Protein AF-A0A5J4UYH0-F1 (afdb_monomer_lite)

Secondary structure (DSSP, 8-state):
-HHHHHHHHHHHHHHHHHHHHHHHHHHHTTTTS-HHHHHHHHHHHHHHHHHHHHHHHHHHTT-HHHHHHHHHHHHHHHHHHTTS--SHHHHHHHHTT-HHHHHHHHHHHHHHHHTTSS-HHHHHHHHHHHHHHHHHTT----HHHHHHHHHH-HHHHHHHHHHHHHTT-TTSSHHHHHHHHHHT--

Foldseek 3Di:
DVVVLVVVVVVLLVLLLVLLVQLVVLVVCVVVDDPVRSVVSLVVSLVSLVVSLVVLVVVCPPDVVSCVLQLQLSLLSLLCNLVLDSRSVLSSCLSVLPLVVLVVVLVVLVVCVVVVVDDPVVNLVSLLSSLLSCVVSVHDDDPVSVVSCVVPVPSSNVSSVVSCVVSVVPDRCVVVVVVVVVVVPD

Radius of gyration: 17.44 Å; chains: 1; bounding box: 45×40×50 Å

pLDDT: mean 82.34, std 14.88, range [36.38, 95.56]

Structure (mmCIF, N/CA/C/O backbone):
data_AF-A0A5J4UYH0-F1
#
_entry.id   AF-A0A5J4UYH0-F1
#
loop_
_atom_site.group_PDB
_atom_site.id
_atom_site.type_symbol
_atom_site.label_atom_id
_atom_site.label_alt_id
_atom_site.label_comp_id
_atom_site.label_asym_id
_atom_site.label_entity_id
_atom_site.label_seq_id
_atom_site.pdbx_PDB_ins_code
_atom_site.Cartn_x
_atom_site.Cartn_y
_atom_site.Cartn_z
_atom_site.occupancy
_atom_site.B_iso_or_equiv
_atom_site.auth_seq_id
_atom_site.auth_comp_id
_atom_site.auth_asym_id
_atom_site.auth_atom_id
_atom_site.pdbx_PDB_model_num
ATOM 1 N N . THR A 1 1 ? -12.708 13.676 25.630 1.00 60.91 1 THR A N 1
ATOM 2 C CA . THR A 1 1 ? -12.787 12.385 24.917 1.00 60.91 1 THR A CA 1
ATOM 3 C C . THR A 1 1 ? -12.528 12.613 23.435 1.00 60.91 1 THR A C 1
ATOM 5 O O . THR A 1 1 ? -11.403 12.400 23.026 1.00 60.91 1 THR A O 1
ATOM 8 N N . MET A 1 2 ? -13.404 13.317 22.713 1.00 62.25 2 MET A N 1
ATOM 9 C CA . MET A 1 2 ? -13.276 13.603 21.266 1.00 62.25 2 MET A CA 1
ATOM 10 C C . MET A 1 2 ? -11.978 14.311 20.786 1.00 62.25 2 MET A C 1
ATOM 12 O O . MET A 1 2 ? -11.460 14.005 19.718 1.00 62.25 2 MET A O 1
ATOM 16 N N . GLN A 1 3 ? -11.408 15.248 21.560 1.00 69.94 3 GLN A N 1
ATOM 17 C CA . GLN A 1 3 ? -10.140 15.919 21.195 1.00 69.94 3 GLN A CA 1
ATOM 18 C C . GLN A 1 3 ? -8.907 15.008 21.299 1.00 69.94 3 GLN A C 1
ATOM 20 O O . GLN A 1 3 ? -7.958 15.180 20.539 1.00 69.94 3 GLN A O 1
ATOM 25 N N . ARG A 1 4 ? -8.909 14.058 22.244 1.00 73.12 4 ARG A N 1
ATOM 26 C CA . ARG A 1 4 ? -7.799 13.111 22.423 1.00 73.12 4 ARG A CA 1
ATOM 27 C C . ARG A 1 4 ? -7.768 12.096 21.289 1.00 73.12 4 ARG A C 1
ATOM 29 O O . ARG A 1 4 ? -6.691 11.824 20.777 1.00 73.12 4 ARG A O 1
ATOM 36 N N . ASP A 1 5 ? -8.939 11.621 20.877 1.00 75.12 5 ASP A N 1
ATOM 37 C CA . ASP A 1 5 ? -9.082 10.651 19.788 1.00 75.12 5 ASP A CA 1
ATOM 38 C C . ASP A 1 5 ? -8.613 11.256 18.455 1.00 75.12 5 ASP A C 1
ATOM 40 O O . ASP A 1 5 ? -7.842 10.637 17.725 1.00 75.12 5 ASP A O 1
ATOM 44 N N . LYS A 1 6 ? -8.953 12.528 18.197 1.00 79.38 6 LYS A N 1
ATOM 45 C CA . LYS A 1 6 ? -8.443 13.265 17.031 1.00 79.38 6 LYS A CA 1
ATOM 46 C C . LYS A 1 6 ? -6.918 13.414 17.049 1.00 79.38 6 LYS A C 1
ATOM 48 O O . LYS A 1 6 ? -6.272 13.094 16.061 1.00 79.38 6 LYS A O 1
ATOM 53 N N . LEU A 1 7 ? -6.345 13.885 18.160 1.00 81.44 7 LEU A N 1
ATOM 54 C CA . LEU A 1 7 ? -4.891 14.059 18.280 1.00 81.44 7 LEU A CA 1
ATOM 55 C C . LEU A 1 7 ? -4.158 12.730 18.070 1.00 81.44 7 LEU A C 1
ATOM 57 O O . LEU A 1 7 ? -3.113 12.669 17.428 1.00 81.44 7 LEU A O 1
ATOM 61 N N . LEU A 1 8 ? -4.727 11.660 18.621 1.00 81.81 8 LEU A N 1
ATOM 62 C CA . LEU A 1 8 ? -4.182 10.330 18.479 1.00 81.81 8 LEU A CA 1
ATOM 63 C C . LEU A 1 8 ? -4.192 9.878 17.016 1.00 81.81 8 LEU A C 1
ATOM 65 O O . LEU A 1 8 ? -3.168 9.423 16.514 1.00 81.81 8 LEU A O 1
ATOM 69 N N . ARG A 1 9 ? -5.316 10.060 16.322 1.00 82.38 9 ARG A N 1
ATOM 70 C CA . ARG A 1 9 ? -5.431 9.769 14.894 1.00 82.38 9 ARG A CA 1
ATOM 71 C C . ARG A 1 9 ? -4.423 10.564 14.065 1.00 82.38 9 ARG A C 1
ATOM 73 O O . ARG A 1 9 ? -3.720 9.970 13.254 1.00 82.38 9 ARG A O 1
ATOM 80 N N . ASP A 1 10 ? -4.314 11.869 14.296 1.00 85.94 10 ASP A N 1
ATOM 81 C CA . ASP A 1 10 ? -3.395 12.737 13.552 1.00 85.94 10 ASP A CA 1
ATOM 82 C C . ASP A 1 10 ? -1.934 12.273 13.728 1.00 85.94 10 ASP A C 1
ATOM 84 O O . ASP A 1 10 ? -1.171 12.218 12.761 1.00 85.94 10 ASP A O 1
ATOM 88 N N . ASN A 1 11 ? -1.550 11.850 14.939 1.00 88.12 11 ASN A N 1
ATOM 89 C CA . ASN A 1 11 ? -0.219 11.295 15.208 1.00 88.12 11 ASN A CA 1
ATOM 90 C C . ASN A 1 11 ? 0.029 9.979 14.458 1.00 88.12 11 ASN A C 1
ATOM 92 O O . ASN A 1 11 ? 1.109 9.771 13.907 1.00 88.12 11 ASN A O 1
ATOM 96 N N . ILE A 1 12 ? -0.970 9.098 14.416 1.00 89.31 12 ILE A N 1
ATOM 97 C CA . ILE A 1 12 ? -0.894 7.810 13.718 1.00 89.31 12 ILE A CA 1
ATOM 98 C C . ILE A 1 12 ? -0.769 8.021 12.209 1.00 89.31 12 ILE A C 1
ATOM 100 O O . ILE A 1 12 ? 0.092 7.417 11.570 1.00 89.31 12 ILE A O 1
ATOM 104 N N . GLU A 1 13 ? -1.601 8.891 11.637 1.00 87.50 13 GLU A N 1
ATOM 105 C CA . GLU A 1 13 ? -1.542 9.229 10.215 1.00 87.50 13 GLU A CA 1
ATOM 106 C C . GLU A 1 13 ? -0.200 9.867 9.855 1.00 87.50 13 GLU A C 1
ATOM 108 O O . GLU A 1 13 ? 0.387 9.522 8.831 1.00 87.50 13 GLU A O 1
ATOM 113 N N . THR A 1 14 ? 0.323 10.739 10.721 1.00 91.00 14 THR A N 1
ATOM 114 C CA . THR A 1 14 ? 1.646 11.353 10.548 1.00 91.00 14 THR A CA 1
ATOM 115 C C . THR A 1 14 ? 2.751 10.303 10.555 1.00 91.00 14 THR A C 1
ATOM 117 O O . THR A 1 14 ? 3.628 10.328 9.691 1.00 91.00 14 THR A O 1
ATOM 120 N N . GLN A 1 15 ? 2.700 9.349 11.486 1.00 92.12 15 GLN A N 1
ATOM 121 C CA . GLN A 1 15 ? 3.704 8.295 11.579 1.00 92.12 15 GLN A CA 1
ATOM 122 C C . GLN A 1 15 ? 3.659 7.354 10.369 1.00 92.12 15 GLN A C 1
ATOM 124 O O . GLN A 1 15 ? 4.707 7.024 9.813 1.00 92.12 15 GLN A O 1
ATOM 129 N N . LEU A 1 16 ? 2.466 6.971 9.904 1.00 90.81 16 LEU A N 1
ATOM 130 C CA . LEU A 1 16 ? 2.334 6.188 8.675 1.00 90.81 16 LEU A CA 1
ATOM 131 C C . LEU A 1 16 ? 2.828 6.972 7.451 1.00 90.81 16 LEU A C 1
ATOM 133 O O . LEU A 1 16 ? 3.519 6.417 6.596 1.00 90.81 16 LEU A O 1
ATOM 137 N N . LEU A 1 17 ? 2.498 8.262 7.361 1.00 90.62 17 LEU A N 1
ATOM 138 C CA . LEU A 1 17 ? 2.946 9.112 6.262 1.00 90.62 17 LEU A CA 1
ATOM 139 C C . LEU A 1 17 ? 4.474 9.224 6.232 1.00 90.62 17 LEU A C 1
ATOM 141 O O . LEU A 1 17 ? 5.067 9.127 5.165 1.00 90.62 17 LEU A O 1
ATOM 145 N N . ARG A 1 18 ? 5.117 9.359 7.396 1.00 94.50 18 ARG A N 1
ATOM 146 C CA . ARG A 1 18 ? 6.580 9.354 7.504 1.00 94.50 18 ARG A CA 1
ATOM 147 C C . ARG A 1 18 ? 7.173 8.066 6.933 1.00 94.50 18 ARG A C 1
ATOM 149 O O . ARG A 1 18 ? 8.041 8.135 6.075 1.00 94.50 18 ARG A O 1
ATOM 156 N N . LEU A 1 19 ? 6.682 6.910 7.384 1.00 93.56 19 LEU A N 1
ATOM 157 C CA . LEU A 1 19 ? 7.194 5.599 6.967 1.00 93.56 19 LEU A CA 1
ATOM 158 C C . LEU A 1 19 ? 6.951 5.329 5.475 1.00 93.56 19 LEU A C 1
ATOM 160 O O . LEU A 1 19 ? 7.820 4.808 4.786 1.00 93.56 19 LEU A O 1
ATOM 164 N N . THR A 1 20 ? 5.788 5.720 4.952 1.00 91.06 20 THR A N 1
ATOM 165 C CA . THR A 1 20 ? 5.492 5.592 3.515 1.00 91.06 20 THR A CA 1
ATOM 166 C C . THR A 1 20 ? 6.340 6.536 2.666 1.00 91.06 20 THR A C 1
ATOM 168 O O . THR A 1 20 ? 6.810 6.122 1.614 1.00 91.06 20 THR A O 1
ATOM 171 N N . ASN A 1 21 ? 6.617 7.758 3.127 1.00 91.38 21 ASN A N 1
ATOM 172 C CA . ASN A 1 21 ? 7.554 8.646 2.440 1.00 91.38 21 ASN A CA 1
ATOM 173 C C . ASN A 1 21 ? 8.980 8.080 2.447 1.00 91.38 21 ASN A C 1
ATOM 175 O O . ASN A 1 21 ? 9.628 8.116 1.415 1.00 91.38 21 ASN A O 1
ATOM 179 N N . GLN A 1 22 ? 9.434 7.466 3.545 1.00 92.56 22 GLN A N 1
ATOM 180 C CA . GLN A 1 22 ? 10.738 6.790 3.567 1.00 92.56 22 GLN A CA 1
ATOM 181 C C . GLN A 1 22 ? 10.818 5.673 2.517 1.00 92.56 22 GLN A C 1
ATOM 183 O O . GLN A 1 22 ? 11.797 5.595 1.784 1.00 92.56 22 GLN A O 1
ATOM 188 N N . LEU A 1 23 ? 9.770 4.848 2.380 1.00 91.69 23 LEU A N 1
ATOM 189 C CA . LEU A 1 23 ? 9.707 3.851 1.305 1.00 91.69 23 LEU A CA 1
ATOM 190 C C . LEU A 1 23 ? 9.718 4.505 -0.082 1.00 91.69 23 LEU A C 1
ATOM 192 O O . LEU A 1 23 ? 10.372 4.000 -0.985 1.00 91.69 23 LEU A O 1
ATOM 196 N N . LYS A 1 24 ? 9.017 5.627 -0.258 1.00 90.25 24 LYS A N 1
ATOM 197 C CA . LYS A 1 24 ? 8.989 6.371 -1.523 1.00 90.25 24 LYS A CA 1
ATOM 198 C C . LYS A 1 24 ? 10.369 6.893 -1.906 1.00 90.25 24 LYS A C 1
ATOM 200 O O . LYS A 1 24 ? 10.797 6.670 -3.032 1.00 90.25 24 LYS A O 1
ATOM 205 N N . ASP A 1 25 ? 11.063 7.522 -0.968 1.00 91.00 25 ASP A N 1
ATOM 206 C CA . ASP A 1 25 ? 12.397 8.074 -1.190 1.00 91.00 25 ASP A CA 1
ATOM 207 C C . ASP A 1 25 ? 13.404 6.957 -1.542 1.00 91.00 25 ASP A C 1
ATOM 209 O O . ASP A 1 25 ? 14.275 7.149 -2.393 1.00 91.00 25 ASP A O 1
ATOM 213 N N . LEU A 1 26 ? 13.241 5.759 -0.958 1.00 91.25 26 LEU A N 1
ATOM 214 C CA . LEU A 1 26 ? 14.025 4.565 -1.305 1.00 91.25 26 LEU A CA 1
ATOM 215 C C . LEU A 1 26 ? 13.747 4.052 -2.722 1.00 91.25 26 LEU A C 1
ATOM 217 O O . LEU A 1 26 ? 14.682 3.675 -3.424 1.00 91.25 26 LEU A O 1
ATOM 221 N N . GLU A 1 27 ? 12.481 4.019 -3.146 1.00 89.06 27 GLU A N 1
ATOM 222 C CA . GLU A 1 27 ? 12.128 3.630 -4.517 1.00 89.06 27 GLU A CA 1
ATOM 223 C C . GLU A 1 27 ? 12.635 4.657 -5.545 1.00 89.06 27 GLU A C 1
ATOM 225 O O . GLU A 1 27 ? 13.089 4.272 -6.619 1.00 89.06 27 GLU A O 1
ATOM 230 N N . GLU A 1 28 ? 12.600 5.955 -5.221 1.00 89.06 28 GLU A N 1
ATOM 231 C CA . GLU A 1 28 ? 13.106 7.028 -6.094 1.00 89.06 28 GLU A CA 1
ATOM 232 C C . GLU A 1 28 ? 14.635 7.014 -6.215 1.00 89.06 28 GLU A C 1
ATOM 234 O O . GLU A 1 28 ? 15.159 7.294 -7.289 1.00 89.06 28 GLU A O 1
ATOM 239 N N . SER A 1 29 ? 15.339 6.626 -5.150 1.00 89.50 29 SER A N 1
ATOM 240 C CA . SER A 1 29 ? 16.808 6.540 -5.122 1.00 89.50 29 SER A CA 1
ATOM 241 C C . SER A 1 29 ? 17.330 5.143 -5.489 1.00 89.50 29 SER A C 1
ATOM 243 O O . SER A 1 29 ? 18.514 4.858 -5.329 1.00 89.50 29 SER A O 1
ATOM 245 N N . ARG A 1 30 ? 16.464 4.234 -5.967 1.00 87.31 30 ARG A N 1
ATOM 246 C CA . ARG A 1 30 ? 16.803 2.818 -6.203 1.00 87.31 30 ARG A CA 1
ATOM 247 C C . ARG A 1 30 ? 17.982 2.623 -7.154 1.00 87.31 30 ARG A C 1
ATOM 249 O O . ARG A 1 30 ? 18.733 1.669 -6.978 1.00 87.31 30 ARG A O 1
ATOM 256 N N . GLU A 1 31 ? 18.104 3.484 -8.162 1.00 88.94 31 GLU A N 1
ATOM 257 C CA . GLU A 1 31 ? 19.167 3.427 -9.175 1.00 88.94 31 GLU A CA 1
ATOM 258 C C . GLU A 1 31 ? 20.522 3.918 -8.641 1.00 88.94 31 GLU A C 1
ATOM 260 O O . GLU A 1 31 ? 21.562 3.516 -9.163 1.00 88.94 31 GLU A O 1
ATOM 265 N N . ASP A 1 32 ? 20.506 4.732 -7.581 1.00 89.81 32 ASP A N 1
ATOM 266 C CA . ASP A 1 32 ? 21.697 5.303 -6.945 1.00 89.81 32 ASP A CA 1
ATOM 267 C C . ASP A 1 32 ? 22.231 4.432 -5.793 1.00 89.81 32 ASP A C 1
ATOM 269 O O . ASP A 1 32 ? 23.375 4.595 -5.367 1.00 89.81 32 ASP A O 1
ATOM 273 N N . LEU A 1 33 ? 21.412 3.501 -5.290 1.00 88.62 33 LEU A N 1
ATOM 274 C CA . LEU A 1 33 ? 21.728 2.628 -4.159 1.00 88.62 33 LEU A CA 1
ATOM 275 C C . LEU A 1 33 ? 22.236 1.255 -4.612 1.00 88.62 33 LEU A C 1
ATOM 277 O O . LEU A 1 33 ? 21.760 0.666 -5.588 1.00 88.62 33 LEU A O 1
ATOM 281 N N . GLY A 1 34 ? 23.155 0.681 -3.833 1.00 90.56 34 GLY A N 1
ATOM 282 C CA . GLY A 1 34 ? 23.518 -0.728 -3.983 1.00 90.56 34 GLY A CA 1
ATOM 283 C C . GLY A 1 34 ? 22.326 -1.656 -3.707 1.00 90.56 34 GLY A C 1
ATOM 284 O O . GLY A 1 34 ? 21.414 -1.316 -2.956 1.00 90.56 34 GLY A O 1
ATOM 285 N N . ASN A 1 35 ? 22.325 -2.864 -4.286 1.00 90.31 35 ASN A N 1
ATOM 286 C CA . ASN A 1 35 ? 21.258 -3.841 -4.022 1.00 90.31 35 ASN A CA 1
ATOM 287 C C . ASN A 1 35 ? 21.132 -4.195 -2.539 1.00 90.31 35 ASN A C 1
ATOM 289 O O . ASN A 1 35 ? 20.016 -4.206 -2.024 1.00 90.31 35 ASN A O 1
ATOM 293 N N . ASP A 1 36 ? 22.262 -4.444 -1.881 1.00 92.06 36 ASP A N 1
ATOM 294 C CA . ASP A 1 36 ? 22.292 -4.806 -0.465 1.00 92.06 36 ASP A CA 1
ATOM 295 C C . ASP A 1 36 ? 21.881 -3.614 0.410 1.00 92.06 36 ASP A C 1
ATOM 297 O O . ASP A 1 36 ? 21.052 -3.761 1.299 1.00 92.06 36 ASP A O 1
ATOM 301 N N . GLU A 1 37 ? 22.369 -2.415 0.085 1.00 90.94 37 GLU A N 1
ATOM 302 C CA . GLU A 1 37 ? 22.043 -1.170 0.791 1.00 90.94 37 GLU A CA 1
ATOM 303 C C . GLU A 1 37 ? 20.545 -0.841 0.725 1.00 90.94 37 GLU A C 1
ATOM 305 O O . GLU A 1 37 ? 19.909 -0.602 1.751 1.00 90.94 37 GLU A O 1
ATOM 310 N N . TYR A 1 38 ? 19.945 -0.895 -0.467 1.00 92.38 38 TYR A N 1
ATOM 311 C CA . TYR A 1 38 ? 18.504 -0.700 -0.622 1.00 92.38 38 TYR A CA 1
ATOM 312 C C . TYR A 1 38 ? 17.705 -1.735 0.171 1.00 92.38 38 TYR A C 1
ATOM 314 O O . TYR A 1 38 ? 16.722 -1.380 0.823 1.00 92.38 38 TYR A O 1
ATOM 322 N N . GLU A 1 39 ? 18.096 -3.011 0.107 1.00 90.88 39 GLU A N 1
ATOM 323 C CA . GLU A 1 39 ? 17.354 -4.063 0.793 1.00 90.88 39 GLU A CA 1
ATOM 324 C C . GLU A 1 39 ? 17.462 -3.896 2.314 1.00 90.88 39 GLU A C 1
ATOM 326 O O . GLU A 1 39 ? 16.447 -3.991 2.998 1.00 90.88 39 GLU A O 1
ATOM 331 N N . GLU A 1 40 ? 18.634 -3.547 2.848 1.00 92.88 40 GLU A N 1
ATOM 332 C CA . GLU A 1 40 ? 18.815 -3.242 4.272 1.00 92.88 40 GLU A CA 1
ATOM 333 C C . GLU A 1 40 ? 17.929 -2.074 4.727 1.00 92.88 40 GLU A C 1
ATOM 335 O O . GLU A 1 40 ? 17.146 -2.226 5.670 1.00 92.88 40 GLU A O 1
ATOM 340 N N . MET A 1 41 ? 17.970 -0.935 4.027 1.00 92.69 41 MET A N 1
ATOM 341 C CA . MET A 1 41 ? 17.166 0.246 4.377 1.00 92.69 41 MET A CA 1
ATOM 342 C C . MET A 1 41 ? 15.659 -0.020 4.262 1.00 92.69 41 MET A C 1
ATOM 344 O O . MET A 1 41 ? 14.846 0.451 5.073 1.00 92.69 41 MET A O 1
ATOM 348 N N . LYS A 1 42 ? 15.264 -0.805 3.257 1.00 91.31 42 LYS A N 1
ATOM 349 C CA . LYS A 1 42 ? 13.882 -1.241 3.084 1.00 91.31 42 LYS A CA 1
ATOM 350 C C . LYS A 1 42 ? 13.448 -2.135 4.236 1.00 91.31 42 LYS A C 1
ATOM 352 O O . LYS A 1 42 ? 12.391 -1.888 4.817 1.00 91.31 42 LYS A O 1
ATOM 357 N N . GLN A 1 43 ? 14.242 -3.143 4.592 1.00 92.19 43 GLN A N 1
ATOM 358 C CA . GLN A 1 43 ? 13.926 -4.040 5.702 1.00 92.19 43 GLN A CA 1
ATOM 359 C C . GLN A 1 43 ? 13.868 -3.294 7.036 1.00 92.19 43 GLN A C 1
ATOM 361 O O . GLN A 1 43 ? 12.979 -3.572 7.841 1.00 92.19 43 GLN A O 1
ATOM 366 N N . GLU A 1 44 ? 14.723 -2.292 7.249 1.00 94.56 44 GLU A N 1
ATOM 367 C CA . GLU A 1 44 ? 14.640 -1.420 8.421 1.00 94.56 44 GLU A CA 1
ATOM 368 C C . GLU A 1 44 ? 13.302 -0.664 8.463 1.00 94.56 44 GLU A C 1
ATOM 370 O O . GLU A 1 44 ? 12.595 -0.691 9.473 1.00 94.56 44 GLU A O 1
ATOM 375 N N . THR A 1 45 ? 12.892 -0.060 7.344 1.00 93.06 45 THR A N 1
ATOM 376 C CA . THR A 1 45 ? 11.612 0.664 7.251 1.00 93.06 45 THR A CA 1
ATOM 377 C C . THR A 1 45 ? 10.414 -0.272 7.466 1.00 93.06 45 THR A C 1
ATOM 379 O O . THR A 1 45 ? 9.453 0.077 8.158 1.00 93.06 45 THR A O 1
ATOM 382 N N . ILE A 1 46 ? 10.478 -1.500 6.942 1.00 91.19 46 ILE A N 1
ATOM 383 C CA . ILE A 1 46 ? 9.473 -2.543 7.188 1.00 91.19 46 ILE A CA 1
ATOM 384 C C . ILE A 1 46 ? 9.465 -2.979 8.662 1.00 91.19 46 ILE A C 1
ATOM 386 O O . ILE A 1 46 ? 8.389 -3.211 9.219 1.00 91.19 46 ILE A O 1
ATOM 390 N N . SER A 1 47 ? 10.621 -3.057 9.325 1.00 93.75 47 SER A N 1
ATOM 391 C CA . SER A 1 47 ? 10.701 -3.336 10.764 1.00 93.75 47 SER A CA 1
ATOM 392 C C . SER A 1 47 ? 10.013 -2.241 11.580 1.00 93.75 47 SER A C 1
ATOM 394 O O . SER A 1 47 ? 9.181 -2.539 12.438 1.00 93.75 47 SER A O 1
ATOM 396 N N . GLN A 1 48 ? 10.250 -0.971 11.242 1.00 93.69 48 GLN A N 1
ATOM 397 C CA . GLN A 1 48 ? 9.574 0.160 11.885 1.00 93.69 48 GLN A CA 1
ATOM 398 C C . GLN A 1 48 ? 8.049 0.114 11.682 1.00 93.69 48 GLN A C 1
ATOM 400 O O . GLN A 1 48 ? 7.292 0.422 12.604 1.00 93.69 48 GLN A O 1
ATOM 405 N N . LEU A 1 49 ? 7.572 -0.314 10.506 1.00 92.62 49 LEU A N 1
ATOM 406 C CA . LEU A 1 49 ? 6.142 -0.544 10.263 1.00 92.62 49 LEU A CA 1
ATOM 407 C C . LEU A 1 49 ? 5.572 -1.654 11.160 1.00 92.62 49 LEU A C 1
ATOM 409 O O . LEU A 1 49 ? 4.466 -1.497 11.677 1.00 92.62 49 LEU A O 1
ATOM 413 N N . ARG A 1 50 ? 6.315 -2.746 11.393 1.00 91.12 50 ARG A N 1
ATOM 414 C CA . ARG A 1 50 ? 5.896 -3.838 12.295 1.00 91.12 50 ARG A CA 1
ATOM 415 C C . ARG A 1 50 ? 5.795 -3.375 13.747 1.00 91.12 50 ARG A C 1
ATOM 417 O O . ARG A 1 50 ? 4.808 -3.669 14.417 1.00 91.12 50 ARG A O 1
ATOM 424 N N . GLU A 1 51 ? 6.783 -2.628 14.230 1.00 92.62 51 GLU A N 1
ATOM 425 C CA . GLU A 1 51 ? 6.766 -2.056 15.585 1.00 92.62 51 GLU A CA 1
ATOM 426 C C . GLU A 1 51 ? 5.615 -1.064 15.767 1.00 92.62 51 GLU A C 1
ATOM 428 O O . GLU A 1 51 ? 4.920 -1.058 16.792 1.00 92.62 51 GLU A O 1
ATOM 433 N N . PHE A 1 52 ? 5.373 -0.249 14.740 1.00 91.44 52 PHE A N 1
ATOM 434 C CA . PHE A 1 52 ? 4.258 0.679 14.728 1.00 91.44 52 PHE A CA 1
ATOM 435 C C . PHE A 1 52 ? 2.912 -0.052 14.746 1.00 91.44 52 PHE A C 1
ATOM 437 O O . PHE A 1 52 ? 2.035 0.319 15.527 1.00 91.44 52 PHE A O 1
ATOM 444 N N . GLN A 1 53 ? 2.760 -1.129 13.969 1.00 89.06 53 GLN A N 1
ATOM 445 C CA . GLN A 1 53 ? 1.568 -1.975 14.001 1.00 89.06 53 GLN A CA 1
ATOM 446 C C . GLN A 1 53 ? 1.325 -2.570 15.393 1.00 89.06 53 GLN A C 1
ATOM 448 O O . GLN A 1 53 ? 0.211 -2.472 15.902 1.00 89.06 53 GLN A O 1
ATOM 453 N N . ALA A 1 54 ? 2.348 -3.140 16.032 1.00 88.94 54 ALA A N 1
ATOM 454 C CA . ALA A 1 54 ? 2.212 -3.709 17.374 1.00 88.94 54 ALA A CA 1
ATOM 455 C C . ALA A 1 54 ? 1.788 -2.645 18.403 1.00 88.94 54 ALA A C 1
ATOM 457 O O . ALA A 1 54 ? 0.931 -2.882 19.257 1.00 88.94 54 ALA A O 1
ATOM 458 N N . SER A 1 55 ? 2.345 -1.436 18.289 1.00 87.25 55 SER A N 1
ATOM 459 C CA . SER A 1 55 ? 1.959 -0.294 19.125 1.00 87.25 55 SER A CA 1
ATOM 460 C C . SER A 1 55 ? 0.499 0.116 18.895 1.00 87.25 55 SER A C 1
ATOM 462 O O . SER A 1 55 ? -0.232 0.377 19.852 1.00 87.25 55 SER A O 1
ATOM 464 N N . LEU A 1 56 ? 0.059 0.126 17.633 1.00 85.31 56 LEU A N 1
ATOM 465 C CA . LEU A 1 56 ? -1.321 0.405 17.240 1.00 85.31 56 LEU A CA 1
ATOM 466 C C . LEU A 1 56 ? -2.289 -0.637 17.822 1.00 85.31 56 LEU A C 1
ATOM 468 O O . LEU A 1 56 ? -3.317 -0.276 18.390 1.00 85.31 56 LEU A O 1
ATOM 472 N N . GLU A 1 57 ? -1.945 -1.922 17.735 1.00 83.81 57 GLU A N 1
ATOM 473 C CA . GLU A 1 57 ? -2.751 -3.024 18.268 1.00 83.81 57 GLU A CA 1
ATOM 474 C C . GLU A 1 57 ? -2.909 -2.936 19.789 1.00 83.81 57 GLU A C 1
ATOM 476 O O . GLU A 1 57 ? -4.030 -3.030 20.292 1.00 83.81 57 GLU A O 1
ATOM 481 N N . ASN A 1 58 ? -1.822 -2.668 20.519 1.00 83.44 58 ASN A N 1
ATOM 482 C CA . ASN A 1 58 ? -1.863 -2.476 21.973 1.00 83.44 58 ASN A CA 1
ATOM 483 C C . ASN A 1 58 ? -2.789 -1.324 22.380 1.00 83.44 58 ASN A C 1
ATOM 485 O O . ASN A 1 58 ? -3.512 -1.406 23.370 1.00 83.44 58 ASN A O 1
ATOM 489 N N . MET A 1 59 ? -2.796 -0.247 21.601 1.00 78.81 59 MET A N 1
ATOM 490 C CA . MET A 1 59 ? -3.646 0.910 21.853 1.00 78.81 59 MET A CA 1
ATOM 491 C C . MET A 1 59 ? -5.124 0.650 21.530 1.00 78.81 59 MET A C 1
ATOM 493 O O . MET A 1 59 ? -6.011 1.184 22.198 1.00 78.81 59 MET A O 1
ATOM 497 N N . MET A 1 60 ? -5.397 -0.191 20.531 1.00 75.69 60 MET A N 1
ATOM 498 C CA . MET A 1 60 ? -6.748 -0.595 20.137 1.00 75.69 60 MET A CA 1
ATOM 499 C C . MET A 1 60 ? -7.391 -1.587 21.126 1.00 75.69 60 MET A C 1
ATOM 501 O O . MET A 1 60 ? -8.616 -1.619 21.227 1.00 75.69 60 MET A O 1
ATOM 505 N N . GLN A 1 61 ? -6.606 -2.349 21.903 1.00 73.19 61 GLN A N 1
ATOM 506 C CA . GLN A 1 61 ? -7.103 -3.378 22.840 1.00 73.19 61 GLN A CA 1
ATOM 507 C C . GLN A 1 61 ? -8.005 -2.859 23.984 1.00 73.19 61 GLN A C 1
ATOM 509 O O . GLN A 1 61 ? -8.596 -3.666 24.698 1.00 73.19 61 GLN A O 1
ATOM 514 N N . GLY A 1 62 ? -8.167 -1.540 24.153 1.00 66.75 62 GLY A N 1
ATOM 515 C CA . GLY A 1 62 ? -8.984 -0.944 25.221 1.00 66.75 62 GLY A CA 1
ATOM 516 C C . GLY A 1 62 ? -10.068 0.046 24.781 1.00 66.75 62 GLY A C 1
ATOM 517 O O . GLY A 1 62 ? -10.770 0.568 25.645 1.00 66.75 62 GLY A O 1
ATOM 518 N N . ASN A 1 63 ? -10.221 0.343 23.482 1.00 65.81 63 ASN A N 1
ATOM 519 C CA . ASN A 1 63 ? -11.150 1.380 23.012 1.00 65.81 63 ASN A CA 1
ATOM 520 C C . ASN A 1 63 ? -11.850 0.984 21.698 1.00 65.81 63 ASN A C 1
ATOM 522 O O . ASN A 1 63 ? -11.282 1.113 20.617 1.00 65.81 63 ASN A O 1
ATOM 526 N N . LEU A 1 64 ? -13.109 0.540 21.803 1.00 60.78 64 LEU A N 1
ATOM 527 C CA . LEU A 1 64 ? -13.930 0.081 20.672 1.00 60.78 64 LEU A CA 1
ATOM 528 C C . LEU A 1 64 ? -14.127 1.153 19.586 1.00 60.78 64 LEU A C 1
ATOM 530 O O . LEU A 1 64 ? -14.108 0.825 18.407 1.00 60.78 64 LEU A O 1
ATOM 534 N N . THR A 1 65 ? -14.252 2.430 19.955 1.00 67.88 65 THR A N 1
ATOM 535 C CA . THR A 1 65 ? -14.413 3.526 18.982 1.00 67.88 65 THR A CA 1
ATOM 536 C C . THR A 1 65 ? -13.156 3.702 18.128 1.00 67.88 65 THR A C 1
ATOM 538 O O . THR A 1 65 ? -13.228 3.913 16.921 1.00 67.88 65 THR A O 1
ATOM 541 N N . VAL A 1 66 ? -11.985 3.547 18.746 1.00 64.38 66 VAL A N 1
ATOM 542 C CA . VAL A 1 66 ? -10.684 3.635 18.069 1.00 64.38 66 VAL A CA 1
ATOM 543 C C . VAL A 1 66 ? -10.445 2.419 17.165 1.00 64.38 66 VAL A C 1
ATOM 545 O O . VAL A 1 66 ? -9.778 2.542 16.137 1.00 64.38 66 VAL A O 1
ATOM 548 N N . VAL A 1 67 ? -11.020 1.257 17.501 1.00 69.12 67 VAL A N 1
ATOM 549 C CA . VAL A 1 67 ? -10.947 0.046 16.667 1.00 69.12 67 VAL A CA 1
ATOM 550 C C . VAL A 1 67 ? -11.596 0.267 15.299 1.00 69.12 67 VAL A C 1
ATOM 552 O O . VAL A 1 67 ? -10.975 -0.037 14.279 1.00 69.12 67 VAL A O 1
ATOM 555 N N . ASP A 1 68 ? -12.801 0.837 15.276 1.00 68.06 68 ASP A N 1
ATOM 556 C CA . ASP A 1 68 ? -13.545 1.083 14.035 1.00 68.06 68 ASP A CA 1
ATOM 557 C C . ASP A 1 68 ? -12.902 2.189 13.181 1.00 68.06 68 ASP A C 1
ATOM 559 O O . ASP A 1 68 ? -12.849 2.097 11.952 1.00 68.06 68 ASP A O 1
ATOM 563 N N . GLU A 1 69 ? -12.364 3.233 13.817 1.00 71.31 69 GLU A N 1
ATOM 564 C CA . GLU A 1 69 ? -11.755 4.364 13.110 1.00 71.31 69 GLU A CA 1
ATOM 565 C C . GLU A 1 69 ? -10.383 4.024 12.505 1.00 71.31 69 GLU A C 1
ATOM 567 O O . GLU A 1 69 ? -10.078 4.453 11.388 1.00 71.31 69 GLU A O 1
ATOM 572 N N . LEU A 1 70 ? -9.563 3.229 13.204 1.00 79.00 70 LEU A N 1
ATOM 573 C CA . LEU A 1 70 ? -8.180 2.933 12.804 1.00 79.00 70 LEU A CA 1
ATOM 574 C C . LEU A 1 70 ? -8.001 1.604 12.059 1.00 79.00 70 LEU A C 1
ATOM 576 O O . LEU A 1 70 ? -6.890 1.311 11.604 1.00 79.00 70 LEU A O 1
ATOM 580 N N . GLY A 1 71 ? -9.066 0.814 11.885 1.00 80.62 71 GLY A N 1
ATOM 581 C CA . GLY A 1 71 ? -9.007 -0.492 11.215 1.00 80.62 71 GLY A CA 1
ATOM 582 C C . GLY A 1 71 ? -8.316 -0.452 9.845 1.00 80.62 71 GLY A C 1
ATOM 583 O O . GLY A 1 71 ? -7.443 -1.271 9.562 1.00 80.62 71 GLY A O 1
ATOM 584 N N . HIS A 1 72 ? -8.595 0.578 9.043 1.00 82.12 72 HIS A N 1
ATOM 585 C CA . HIS A 1 72 ? -8.018 0.729 7.702 1.00 82.12 72 HIS A CA 1
ATOM 586 C C . HIS A 1 72 ? -6.545 1.134 7.709 1.00 82.12 72 HIS A C 1
ATOM 588 O O . HIS A 1 72 ? -5.793 0.704 6.840 1.00 82.12 72 HIS A O 1
ATOM 594 N N . ILE A 1 73 ? -6.116 1.933 8.690 1.00 86.88 73 ILE A N 1
ATOM 595 C CA . ILE A 1 73 ? -4.704 2.299 8.851 1.00 86.88 73 ILE A CA 1
ATOM 596 C C . ILE A 1 73 ? -3.900 1.054 9.224 1.00 86.88 73 ILE A C 1
ATOM 598 O O . ILE A 1 73 ? -2.865 0.779 8.622 1.00 86.88 73 ILE A O 1
ATOM 602 N N . ARG A 1 74 ? -4.416 0.256 10.164 1.00 86.69 74 ARG A N 1
ATOM 603 C CA . ARG A 1 74 ? -3.830 -1.034 10.543 1.00 86.69 74 ARG A CA 1
ATOM 604 C C . ARG A 1 74 ? -3.701 -1.963 9.339 1.00 86.69 74 ARG A C 1
ATOM 606 O O . ARG A 1 74 ? -2.647 -2.553 9.120 1.00 86.69 74 ARG A O 1
ATOM 613 N N . LEU A 1 75 ? -4.753 -2.052 8.529 1.00 87.50 75 LEU A N 1
ATOM 614 C CA . LEU A 1 75 ? -4.733 -2.873 7.328 1.00 87.50 75 LEU A CA 1
ATOM 615 C C . LEU A 1 75 ? -3.774 -2.333 6.260 1.00 87.50 75 LEU A C 1
ATOM 617 O O . LEU A 1 75 ? -3.110 -3.126 5.603 1.00 87.50 75 LEU A O 1
ATOM 621 N N . ALA A 1 76 ? -3.642 -1.012 6.115 1.00 87.62 76 ALA A N 1
ATOM 622 C CA . ALA A 1 76 ? -2.659 -0.399 5.223 1.00 87.62 76 ALA A CA 1
ATOM 623 C C . ALA A 1 76 ? -1.225 -0.776 5.620 1.00 87.62 76 ALA A C 1
ATOM 625 O O . ALA A 1 76 ? -0.432 -1.171 4.767 1.00 87.62 76 ALA A O 1
ATOM 626 N N . ILE A 1 77 ? -0.915 -0.704 6.920 1.00 87.25 77 ILE A N 1
ATOM 627 C CA . ILE A 1 77 ? 0.390 -1.091 7.472 1.00 87.25 77 ILE A CA 1
ATOM 628 C C . ILE A 1 77 ? 0.656 -2.576 7.211 1.00 87.25 77 ILE A C 1
ATOM 630 O O . ILE A 1 77 ? 1.707 -2.937 6.686 1.00 87.25 77 ILE A O 1
ATOM 634 N N . GLN A 1 78 ? -0.315 -3.442 7.494 1.00 88.06 78 GLN A N 1
ATOM 635 C CA . GLN A 1 78 ? -0.169 -4.875 7.257 1.00 88.06 78 GLN A CA 1
ATOM 636 C C . GLN A 1 78 ? -0.048 -5.208 5.755 1.00 88.06 78 GLN A C 1
ATOM 638 O O . GLN A 1 78 ? 0.714 -6.102 5.372 1.00 88.06 78 GLN A O 1
ATOM 643 N N . ALA A 1 79 ? -0.770 -4.502 4.883 1.00 86.31 79 ALA A N 1
ATOM 644 C CA . ALA A 1 79 ? -0.665 -4.658 3.433 1.00 86.31 79 ALA A CA 1
ATOM 645 C C . ALA A 1 79 ? 0.720 -4.232 2.914 1.00 86.31 79 ALA A C 1
ATOM 647 O O . ALA A 1 79 ? 1.270 -4.902 2.041 1.00 86.31 79 ALA A O 1
ATOM 648 N N . ALA A 1 80 ? 1.317 -3.192 3.503 1.00 87.06 80 ALA A N 1
ATOM 649 C CA . ALA A 1 80 ? 2.699 -2.802 3.235 1.00 87.06 80 ALA A CA 1
ATOM 650 C C . ALA A 1 80 ? 3.698 -3.883 3.696 1.00 87.06 80 ALA A C 1
ATOM 652 O O . ALA A 1 80 ? 4.553 -4.312 2.926 1.00 87.06 80 ALA A O 1
ATOM 653 N N . ILE A 1 81 ? 3.550 -4.395 4.925 1.00 86.06 81 ILE A N 1
ATOM 654 C CA . ILE A 1 81 ? 4.440 -5.426 5.497 1.00 86.06 81 ILE A CA 1
ATOM 655 C C . ILE A 1 81 ? 4.371 -6.747 4.719 1.00 86.06 81 ILE A C 1
ATOM 657 O O . ILE A 1 81 ? 5.382 -7.424 4.545 1.00 86.06 81 ILE A O 1
ATOM 661 N N . SER A 1 82 ? 3.179 -7.135 4.262 1.00 83.75 82 SER A N 1
ATOM 662 C CA . SER A 1 82 ? 2.955 -8.367 3.487 1.00 83.75 82 SER A CA 1
ATOM 663 C C . SER A 1 82 ? 3.345 -8.252 2.011 1.00 83.75 82 SER A C 1
ATOM 665 O O . SER A 1 82 ? 3.167 -9.217 1.268 1.00 83.75 82 SER A O 1
ATOM 667 N N . ALA A 1 83 ? 3.855 -7.089 1.588 1.00 81.75 83 ALA A N 1
ATOM 668 C CA . ALA A 1 83 ? 4.140 -6.747 0.198 1.00 81.75 83 ALA A CA 1
ATOM 669 C C . ALA A 1 83 ? 2.916 -6.813 -0.739 1.00 81.75 83 ALA A C 1
ATOM 671 O O . ALA A 1 83 ? 3.082 -6.825 -1.961 1.00 81.75 83 ALA A O 1
ATOM 672 N N . ALA A 1 84 ? 1.700 -6.806 -0.178 1.00 77.44 84 ALA A N 1
ATOM 673 C CA . ALA A 1 84 ? 0.459 -6.706 -0.939 1.00 77.44 84 ALA A CA 1
ATOM 674 C C . ALA A 1 84 ? 0.340 -5.342 -1.631 1.00 77.44 84 ALA A C 1
ATOM 676 O O . ALA A 1 84 ? -0.160 -5.268 -2.755 1.00 77.44 84 ALA A O 1
ATOM 677 N N . PHE A 1 85 ? 0.842 -4.296 -0.965 1.00 83.38 85 PHE A N 1
ATOM 678 C CA . PHE A 1 85 ? 1.121 -2.988 -1.547 1.00 83.38 85 PHE A CA 1
ATOM 679 C C . PHE A 1 85 ? 2.623 -2.733 -1.488 1.00 83.38 85 PHE A C 1
ATOM 681 O O . PHE A 1 85 ? 3.221 -2.704 -0.413 1.00 83.38 85 PHE A O 1
ATOM 688 N N . LYS A 1 86 ? 3.223 -2.559 -2.657 1.00 83.00 86 LYS A N 1
ATOM 689 C CA . LYS A 1 86 ? 4.637 -2.223 -2.834 1.00 83.00 86 LYS A CA 1
ATOM 690 C C . LYS A 1 86 ? 4.800 -0.744 -3.146 1.00 83.00 86 LYS A C 1
ATOM 692 O O . LYS A 1 86 ? 5.833 -0.169 -2.838 1.00 83.00 86 LYS A O 1
ATOM 697 N N . THR A 1 87 ? 3.767 -0.134 -3.720 1.00 88.06 87 THR A N 1
ATOM 698 C CA . THR A 1 87 ? 3.746 1.275 -4.094 1.00 88.06 87 THR A CA 1
ATOM 699 C C . THR A 1 87 ? 3.370 2.139 -2.879 1.00 88.06 87 THR A C 1
ATOM 701 O O . THR A 1 87 ? 2.232 2.048 -2.397 1.00 88.06 87 THR A O 1
ATOM 704 N N . PRO A 1 88 ? 4.268 3.010 -2.380 1.00 86.88 88 PRO A N 1
ATOM 705 C CA . PRO A 1 88 ? 4.023 3.822 -1.184 1.00 86.88 88 PRO A CA 1
ATOM 706 C C . PRO A 1 88 ? 2.795 4.728 -1.281 1.00 86.88 88 PRO A C 1
ATOM 708 O O . PRO A 1 88 ? 2.052 4.895 -0.308 1.00 86.88 88 PRO A O 1
ATOM 711 N N . GLU A 1 89 ? 2.516 5.260 -2.472 1.00 89.25 89 GLU A N 1
ATOM 712 C CA . GLU A 1 89 ? 1.326 6.072 -2.712 1.00 89.25 89 GLU A CA 1
ATOM 713 C C . GLU A 1 89 ? 0.039 5.266 -2.513 1.00 89.25 89 GLU A C 1
ATOM 715 O O . GLU A 1 89 ? -0.917 5.782 -1.936 1.00 89.25 89 GLU A O 1
ATOM 720 N N . VAL A 1 90 ? 0.003 3.996 -2.934 1.00 91.62 90 VAL A N 1
ATOM 721 C CA . VAL A 1 90 ? -1.179 3.134 -2.763 1.00 91.62 90 VAL A CA 1
ATOM 722 C C . VAL A 1 90 ? -1.446 2.889 -1.279 1.00 91.62 90 VAL A C 1
ATOM 724 O O . VAL A 1 90 ? -2.592 3.013 -0.848 1.00 91.62 90 VAL A O 1
ATOM 727 N N . ILE A 1 91 ? -0.398 2.643 -0.484 1.00 90.81 91 ILE A N 1
ATOM 728 C CA . ILE A 1 91 ? -0.499 2.485 0.977 1.00 90.81 91 ILE A CA 1
ATOM 729 C C . ILE A 1 91 ? -1.101 3.747 1.610 1.00 90.81 91 ILE A C 1
ATOM 731 O O . ILE A 1 91 ? -2.061 3.664 2.381 1.00 90.81 91 ILE A O 1
ATOM 735 N N . SER A 1 92 ? -0.574 4.924 1.254 1.00 89.25 92 SER A N 1
ATOM 736 C CA . SER A 1 92 ? -1.022 6.213 1.797 1.00 89.25 92 SER A CA 1
ATOM 737 C C . SER A 1 92 ? -2.479 6.525 1.433 1.00 89.25 92 SER A C 1
ATOM 739 O O . SER A 1 92 ? -3.281 6.889 2.299 1.00 89.25 92 SER A O 1
ATOM 741 N N . LEU A 1 93 ? -2.857 6.339 0.164 1.00 91.38 93 LEU A N 1
ATOM 742 C CA . LEU A 1 93 ? -4.219 6.593 -0.317 1.00 91.38 93 LEU A CA 1
ATOM 743 C C . LEU A 1 93 ? -5.237 5.607 0.264 1.00 91.38 93 LEU A C 1
ATOM 745 O O . LEU A 1 93 ? -6.370 5.995 0.566 1.00 91.38 93 LEU A O 1
ATOM 749 N N . PHE A 1 94 ? -4.837 4.348 0.452 1.00 90.81 94 PHE A N 1
ATOM 750 C CA . PHE A 1 94 ? -5.666 3.334 1.089 1.00 90.81 94 PHE A CA 1
ATOM 751 C C . PHE A 1 94 ? -5.917 3.663 2.566 1.00 90.81 94 PHE A C 1
ATOM 753 O O . PHE A 1 94 ? -7.071 3.700 2.996 1.00 90.81 94 PHE A O 1
ATOM 760 N N . ALA A 1 95 ? -4.867 4.010 3.319 1.00 89.12 95 ALA A N 1
ATOM 761 C CA . ALA A 1 95 ? -4.982 4.413 4.721 1.00 89.12 95 ALA A CA 1
ATOM 762 C C . ALA A 1 95 ? -5.892 5.638 4.915 1.00 89.12 95 ALA A C 1
ATOM 764 O O . ALA A 1 95 ? -6.666 5.699 5.869 1.00 89.12 95 ALA A O 1
ATOM 765 N N . LYS A 1 96 ? -5.843 6.592 3.975 1.00 88.88 96 LYS A N 1
ATOM 766 C CA . LYS A 1 96 ? -6.675 7.806 3.976 1.00 88.88 96 LYS A CA 1
ATOM 767 C C . LYS A 1 96 ? -8.093 7.600 3.433 1.00 88.88 96 LYS A C 1
ATOM 769 O O . LYS A 1 96 ? -8.862 8.561 3.419 1.00 88.88 96 LYS A O 1
ATOM 774 N N . LYS A 1 97 ? -8.447 6.394 2.969 1.00 89.12 97 LYS A N 1
ATOM 775 C CA . LYS A 1 97 ? -9.731 6.086 2.309 1.00 89.12 97 LYS A CA 1
ATOM 776 C C . LYS A 1 97 ? -10.037 7.022 1.134 1.00 89.12 97 LYS A C 1
ATOM 778 O O . LYS A 1 97 ? -11.109 7.621 1.071 1.00 89.12 97 LYS A O 1
ATOM 783 N N . GLN A 1 98 ? -9.100 7.163 0.197 1.00 91.62 98 GLN A N 1
ATOM 784 C CA . GLN A 1 98 ? -9.235 8.067 -0.956 1.00 91.62 98 GLN A CA 1
ATOM 785 C C . GLN A 1 98 ? -9.410 7.301 -2.285 1.00 91.62 98 GLN A C 1
ATOM 787 O O . GLN A 1 98 ? -8.520 7.345 -3.140 1.00 91.62 98 GLN A O 1
ATOM 792 N N . PRO A 1 99 ? -10.552 6.615 -2.516 1.00 93.06 99 PRO A N 1
ATOM 793 C CA . PRO A 1 99 ? -10.759 5.816 -3.725 1.00 93.06 99 PRO A CA 1
ATOM 794 C C . PRO A 1 99 ? -10.748 6.662 -5.006 1.00 93.06 99 PRO A C 1
ATOM 796 O O . PRO A 1 99 ? -10.216 6.232 -6.024 1.00 93.06 99 PRO A O 1
ATOM 799 N N . GLN A 1 100 ? -11.224 7.911 -4.969 1.00 94.44 100 GLN A N 1
ATOM 800 C CA . GLN A 1 100 ? -11.168 8.803 -6.133 1.00 94.44 100 GLN A CA 1
ATOM 801 C C . GLN A 1 100 ? -9.727 9.121 -6.556 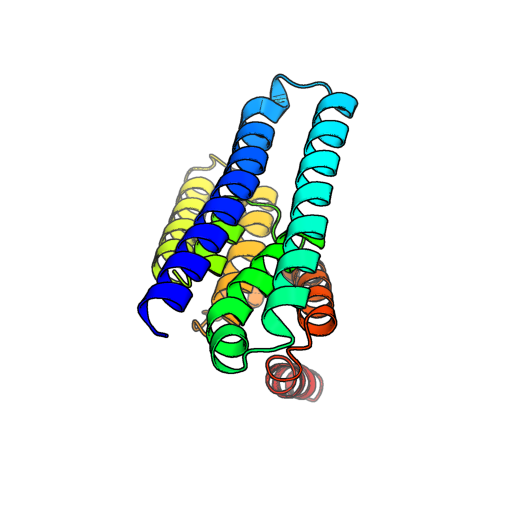1.00 94.44 100 GLN A C 1
ATOM 803 O O . GLN A 1 100 ? -9.446 9.209 -7.750 1.00 94.44 100 GLN A O 1
ATOM 808 N N . GLN A 1 101 ? -8.801 9.264 -5.605 1.00 94.38 101 GLN A N 1
ATOM 809 C CA . GLN A 1 101 ? -7.390 9.496 -5.931 1.00 94.38 101 GLN A CA 1
ATOM 810 C C . GLN A 1 101 ? -6.731 8.222 -6.470 1.00 94.38 101 GLN A C 1
ATOM 812 O O . GLN A 1 101 ? -5.971 8.285 -7.434 1.00 94.38 101 GLN A O 1
ATOM 817 N N . LEU A 1 102 ? -7.095 7.053 -5.929 1.00 94.19 102 LEU A N 1
ATOM 818 C CA . LEU A 1 102 ? -6.692 5.756 -6.482 1.00 94.19 102 LEU A CA 1
ATOM 819 C C . LEU A 1 102 ? -7.174 5.586 -7.935 1.00 94.19 102 LEU A C 1
ATOM 821 O O . LEU A 1 102 ? -6.393 5.187 -8.797 1.00 94.19 102 LEU A O 1
ATOM 825 N N . ARG A 1 103 ? -8.416 5.978 -8.250 1.00 95.44 103 ARG A N 1
ATOM 826 C CA . ARG A 1 103 ? -8.944 6.006 -9.628 1.00 95.44 103 ARG A CA 1
ATOM 827 C C . ARG A 1 103 ? -8.140 6.930 -10.536 1.00 95.44 103 ARG A C 1
ATOM 829 O O . ARG A 1 103 ? -7.744 6.525 -11.624 1.00 95.44 103 ARG A O 1
ATOM 836 N N . GLN A 1 104 ? -7.864 8.155 -10.092 1.00 95.25 104 GLN A N 1
ATOM 837 C CA . GLN A 1 104 ? -7.046 9.100 -10.858 1.00 95.25 104 GLN A CA 1
ATOM 838 C C . GLN A 1 104 ? -5.651 8.537 -11.151 1.00 95.25 104 GLN A C 1
ATOM 840 O O . GLN A 1 104 ? -5.139 8.707 -12.261 1.00 95.25 104 GLN A O 1
ATOM 845 N N . ARG A 1 105 ? -5.061 7.827 -10.184 1.00 93.31 105 ARG A N 1
ATOM 846 C CA . ARG A 1 105 ? -3.764 7.169 -10.340 1.00 93.31 105 ARG A CA 1
ATOM 847 C C . ARG A 1 105 ? -3.818 6.015 -11.341 1.00 93.31 105 ARG A C 1
ATOM 849 O O . ARG A 1 105 ? -2.939 5.922 -12.195 1.00 93.31 105 ARG A O 1
ATOM 856 N N . LEU A 1 106 ? -4.871 5.198 -11.303 1.00 94.38 106 LEU A N 1
ATOM 857 C CA . LEU A 1 106 ? -5.100 4.147 -12.297 1.00 94.38 106 LEU A CA 1
ATOM 858 C C . LEU A 1 106 ? -5.201 4.732 -13.712 1.00 94.38 106 LEU A C 1
ATOM 860 O O . LEU A 1 106 ? -4.553 4.240 -14.633 1.00 94.38 106 LEU A O 1
ATOM 864 N N . GLU A 1 107 ? -5.954 5.820 -13.880 1.00 95.06 107 GLU A N 1
ATOM 865 C CA . GLU A 1 107 ? -6.077 6.511 -15.168 1.00 95.06 107 GLU A CA 1
ATOM 866 C C . GLU A 1 107 ? -4.751 7.119 -15.638 1.00 95.06 107 GLU A C 1
ATOM 868 O O . GLU A 1 107 ? -4.460 7.135 -16.833 1.00 95.06 107 GLU A O 1
ATOM 873 N N . GLN A 1 108 ? -3.912 7.595 -14.716 1.00 93.75 108 GLN A N 1
ATOM 874 C CA . GLN A 1 108 ? -2.564 8.039 -15.057 1.00 93.75 108 GLN A CA 1
ATOM 875 C C . GLN A 1 108 ? -1.710 6.887 -15.592 1.00 93.75 108 GLN A C 1
ATOM 877 O O . GLN A 1 108 ? -1.108 7.037 -16.651 1.00 93.75 108 GLN A O 1
ATOM 882 N N . HIS A 1 109 ? -1.709 5.731 -14.927 1.00 92.56 109 HIS A N 1
ATOM 883 C CA . HIS A 1 109 ? -0.963 4.566 -15.402 1.00 92.56 109 HIS A CA 1
ATOM 884 C C . HIS A 1 109 ? -1.481 4.039 -16.743 1.00 92.56 109 HIS A C 1
ATOM 886 O O . HIS A 1 109 ? -0.672 3.682 -17.596 1.00 92.56 109 HIS A O 1
ATOM 892 N N . LYS A 1 110 ? -2.801 4.067 -16.979 1.00 93.12 110 LYS A N 1
ATOM 893 C CA . LYS A 1 110 ? -3.382 3.744 -18.294 1.00 93.12 110 LYS A CA 1
ATOM 894 C C . LYS A 1 110 ? -2.850 4.676 -19.383 1.00 93.12 110 LYS A C 1
ATOM 896 O O . LYS A 1 110 ? -2.450 4.203 -20.443 1.00 93.12 110 LYS A O 1
ATOM 901 N N . ARG A 1 111 ? -2.798 5.989 -19.122 1.00 94.75 111 ARG A N 1
ATOM 902 C CA . ARG A 1 111 ? -2.225 6.965 -20.065 1.00 94.75 111 ARG A CA 1
ATOM 903 C C . ARG A 1 111 ? -0.739 6.724 -20.306 1.00 94.75 111 ARG A C 1
ATOM 905 O O . ARG A 1 111 ? -0.311 6.737 -21.452 1.00 94.75 111 ARG A O 1
ATOM 912 N N . ASP A 1 112 ? 0.043 6.491 -19.257 1.00 93.38 112 ASP A N 1
ATOM 913 C CA . ASP A 1 112 ? 1.481 6.240 -19.395 1.00 93.38 112 ASP A CA 1
ATOM 914 C C . ASP A 1 112 ? 1.759 4.967 -20.210 1.00 93.38 112 ASP A C 1
ATOM 916 O O . ASP A 1 112 ? 2.671 4.960 -21.036 1.00 93.38 112 ASP A O 1
ATOM 920 N N . PHE A 1 113 ? 0.935 3.928 -20.048 1.00 93.44 113 PHE A N 1
ATOM 921 C CA . PHE A 1 113 ? 0.995 2.715 -20.863 1.00 93.44 113 PHE A CA 1
ATOM 922 C C . PHE A 1 113 ? 0.619 2.979 -22.330 1.00 93.44 113 PHE A C 1
ATOM 924 O O . PHE A 1 113 ? 1.352 2.587 -23.234 1.00 93.44 113 PHE A O 1
ATOM 931 N N . GLN A 1 114 ? -0.472 3.713 -22.582 1.00 92.50 114 GLN A N 1
ATOM 932 C CA . GLN A 1 114 ? -0.881 4.106 -23.941 1.00 92.50 114 GLN A CA 1
ATOM 933 C C . GLN A 1 114 ? 0.181 4.949 -24.658 1.00 92.50 114 GLN A C 1
ATOM 935 O O . GLN A 1 114 ? 0.351 4.836 -25.868 1.00 92.50 114 GLN A O 1
ATOM 940 N N . LEU A 1 115 ? 0.909 5.778 -23.907 1.00 95.56 115 LEU A N 1
ATOM 941 C CA . LEU A 1 115 ? 2.027 6.582 -24.399 1.00 95.56 115 LEU A CA 1
ATOM 942 C C . LEU A 1 115 ? 3.354 5.804 -24.457 1.00 95.56 115 LEU A C 1
ATOM 944 O O . LEU A 1 115 ? 4.389 6.418 -24.705 1.00 95.56 115 LEU A O 1
ATOM 948 N N . GLN A 1 116 ? 3.342 4.489 -24.208 1.00 92.12 116 GLN A N 1
ATOM 949 C CA . GLN A 1 116 ? 4.515 3.604 -24.203 1.00 92.12 116 GLN A CA 1
ATOM 950 C C . GLN A 1 116 ? 5.642 4.053 -23.254 1.00 92.12 116 GLN A C 1
ATOM 952 O O . GLN A 1 116 ? 6.807 3.721 -23.457 1.00 92.12 116 GLN A O 1
ATOM 957 N N . LYS A 1 117 ? 5.306 4.797 -22.192 1.00 92.19 117 LYS A N 1
ATOM 958 C CA . LYS A 1 117 ? 6.269 5.233 -21.164 1.00 92.19 117 LYS A CA 1
ATOM 959 C C . LYS A 1 117 ? 6.593 4.139 -20.154 1.00 92.19 117 LYS A C 1
ATOM 961 O O . LYS A 1 117 ? 7.623 4.200 -19.494 1.00 92.19 117 LYS A O 1
ATOM 966 N N . ILE A 1 118 ? 5.684 3.183 -19.992 1.00 91.50 118 ILE A N 1
ATOM 967 C CA . ILE A 1 118 ? 5.835 2.025 -19.112 1.00 91.50 118 ILE A CA 1
ATOM 968 C C . ILE A 1 118 ? 5.509 0.755 -19.892 1.00 91.50 118 ILE A C 1
ATOM 970 O O . ILE A 1 118 ? 4.696 0.786 -20.818 1.00 91.50 118 ILE A O 1
ATOM 974 N N . SER A 1 119 ? 6.133 -0.359 -19.512 1.00 92.88 119 SER A N 1
ATOM 975 C CA . SER A 1 119 ? 5.827 -1.666 -20.091 1.00 92.88 119 SER A CA 1
ATOM 976 C C . SER A 1 119 ? 4.474 -2.193 -19.609 1.00 92.88 119 SER A C 1
ATOM 978 O O . SER A 1 119 ? 3.928 -1.741 -18.598 1.00 92.88 119 SER A O 1
ATOM 980 N N . GLU A 1 120 ? 3.947 -3.181 -20.330 1.00 90.19 120 GLU A N 1
ATOM 981 C CA . GLU A 1 120 ? 2.710 -3.872 -19.965 1.00 90.19 120 GLU A CA 1
ATOM 982 C C . GLU A 1 120 ? 2.808 -4.527 -18.576 1.00 90.19 120 GLU A C 1
ATOM 984 O O . GLU A 1 120 ? 1.903 -4.372 -17.758 1.00 90.19 120 GLU A O 1
ATOM 989 N N . ASP A 1 121 ? 3.940 -5.161 -18.262 1.00 88.88 121 ASP A N 1
ATOM 990 C CA . ASP A 1 121 ? 4.169 -5.792 -16.957 1.00 88.88 121 ASP A CA 1
ATOM 991 C C . ASP A 1 121 ? 4.128 -4.775 -15.808 1.00 88.88 121 ASP A C 1
ATOM 993 O O . ASP A 1 121 ? 3.496 -5.009 -14.775 1.00 88.88 121 ASP A O 1
ATOM 997 N N . VAL A 1 122 ? 4.756 -3.607 -15.998 1.00 89.12 122 VAL A N 1
ATOM 998 C CA . VAL A 1 122 ? 4.758 -2.522 -15.003 1.00 89.12 122 VAL A CA 1
ATOM 999 C C . VAL A 1 122 ? 3.357 -1.935 -14.839 1.00 89.12 122 VAL A C 1
ATOM 1001 O O . VAL A 1 122 ? 2.952 -1.607 -13.721 1.00 89.12 122 VAL A O 1
ATOM 1004 N N . PHE A 1 123 ? 2.601 -1.812 -15.933 1.00 92.44 123 PHE A N 1
ATOM 1005 C CA . PHE A 1 123 ? 1.212 -1.372 -15.882 1.00 92.44 123 PHE A CA 1
ATOM 1006 C C . PHE A 1 123 ? 0.343 -2.345 -15.079 1.00 92.44 123 PHE A C 1
ATOM 1008 O O . PHE A 1 123 ? -0.317 -1.909 -14.135 1.00 92.44 123 PHE A O 1
ATOM 1015 N N . HIS A 1 124 ? 0.369 -3.644 -15.398 1.00 91.12 124 HIS A N 1
ATOM 1016 C CA . HIS A 1 124 ? -0.450 -4.646 -14.707 1.00 91.12 124 HIS A CA 1
ATOM 1017 C C 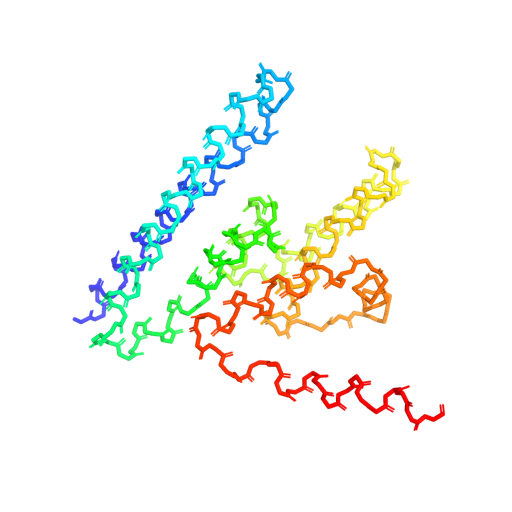. HIS A 1 124 ? -0.091 -4.756 -13.227 1.00 91.12 124 HIS A C 1
ATOM 1019 O O . HIS A 1 124 ? -0.996 -4.774 -12.396 1.00 91.12 124 HIS A O 1
ATOM 1025 N N . ALA A 1 125 ? 1.200 -4.745 -12.876 1.00 88.25 125 ALA A N 1
ATOM 1026 C CA . ALA A 1 125 ? 1.639 -4.775 -11.480 1.00 88.25 125 ALA A CA 1
ATOM 1027 C C . ALA A 1 125 ? 1.060 -3.599 -10.670 1.00 88.25 125 ALA A C 1
ATOM 1029 O O . ALA A 1 125 ? 0.432 -3.806 -9.631 1.00 88.25 125 ALA A O 1
ATOM 1030 N N . ARG A 1 126 ? 1.182 -2.368 -11.187 1.00 90.50 126 ARG A N 1
ATOM 1031 C CA . ARG A 1 126 ? 0.646 -1.160 -10.531 1.00 90.50 126 ARG A CA 1
ATOM 1032 C C . ARG A 1 126 ? -0.882 -1.136 -10.510 1.00 90.50 126 ARG A C 1
ATOM 1034 O O . ARG A 1 126 ? -1.484 -0.725 -9.519 1.00 90.50 126 ARG A O 1
ATOM 1041 N N . ALA A 1 127 ? -1.519 -1.570 -11.596 1.00 93.00 127 ALA A N 1
ATOM 1042 C CA . ALA A 1 127 ? -2.971 -1.635 -11.694 1.00 93.00 127 ALA A CA 1
ATOM 1043 C C . ALA A 1 127 ? -3.547 -2.614 -10.666 1.00 93.00 127 ALA A C 1
ATOM 1045 O O . ALA A 1 127 ? -4.504 -2.267 -9.983 1.00 93.00 127 ALA A O 1
ATOM 1046 N N . VAL A 1 128 ? -2.944 -3.794 -10.502 1.00 92.56 128 VAL A N 1
ATOM 1047 C CA . VAL A 1 128 ? -3.368 -4.793 -9.513 1.00 92.56 128 VAL A CA 1
ATOM 1048 C C . VAL A 1 128 ? -3.399 -4.203 -8.106 1.00 92.56 128 VAL A C 1
ATOM 1050 O O . VAL A 1 128 ? -4.429 -4.310 -7.445 1.00 92.56 128 VAL A O 1
ATOM 1053 N N . GLU A 1 129 ? -2.329 -3.539 -7.659 1.00 90.88 129 GLU A N 1
ATOM 1054 C CA . GLU A 1 129 ? -2.274 -2.949 -6.313 1.00 90.88 129 GLU A CA 1
ATOM 1055 C C . GLU A 1 129 ? -3.412 -1.943 -6.086 1.00 90.88 129 GLU A C 1
ATOM 1057 O O . GLU A 1 129 ? -4.132 -2.008 -5.086 1.00 90.88 129 GLU A O 1
ATOM 1062 N N . ILE A 1 130 ? -3.626 -1.050 -7.058 1.00 93.06 130 ILE A N 1
ATOM 1063 C CA . ILE A 1 130 ? -4.690 -0.044 -6.999 1.00 93.06 130 ILE A CA 1
ATOM 1064 C C . ILE A 1 130 ? -6.070 -0.708 -6.992 1.00 93.06 130 ILE A C 1
ATOM 1066 O O . ILE A 1 130 ? -6.943 -0.314 -6.222 1.00 93.06 130 ILE A O 1
ATOM 1070 N N . LEU A 1 131 ? -6.283 -1.724 -7.825 1.00 93.31 131 LEU A N 1
ATOM 1071 C CA . LEU A 1 131 ? -7.562 -2.420 -7.939 1.00 93.31 131 LEU A CA 1
ATOM 1072 C C . LEU A 1 131 ? -7.888 -3.248 -6.687 1.00 93.31 131 LEU A C 1
ATOM 1074 O O . LEU A 1 131 ? -9.049 -3.284 -6.276 1.00 93.31 131 LEU A O 1
ATOM 1078 N N . VAL A 1 132 ? -6.887 -3.857 -6.041 1.00 90.25 132 VAL A N 1
ATOM 1079 C CA . VAL A 1 132 ? -7.045 -4.513 -4.732 1.00 90.25 132 VAL A CA 1
ATOM 1080 C C . VAL A 1 132 ? -7.463 -3.490 -3.674 1.00 90.25 132 VAL A C 1
ATOM 1082 O O . VAL A 1 132 ? -8.440 -3.724 -2.957 1.00 90.25 132 VAL A O 1
ATOM 1085 N N . ALA A 1 133 ? -6.791 -2.335 -3.621 1.00 90.31 133 ALA A N 1
ATOM 1086 C CA . ALA A 1 133 ? -7.133 -1.252 -2.701 1.00 90.31 133 ALA A CA 1
ATOM 1087 C C . ALA A 1 133 ? -8.562 -0.726 -2.934 1.00 90.31 133 ALA A C 1
ATOM 1089 O O . ALA A 1 133 ? -9.345 -0.624 -1.990 1.00 90.31 133 ALA A O 1
ATOM 1090 N N . LEU A 1 134 ? -8.933 -0.455 -4.189 1.00 91.56 134 LEU A N 1
ATOM 1091 C CA . LEU A 1 134 ? -10.268 0.016 -4.576 1.00 91.56 134 LEU A CA 1
ATOM 1092 C C . LEU A 1 134 ? -11.365 -0.981 -4.195 1.00 91.56 134 LEU A C 1
ATOM 1094 O O . LEU A 1 134 ? -12.353 -0.598 -3.570 1.00 91.56 134 LEU A O 1
ATOM 1098 N N . LYS A 1 135 ? -11.164 -2.266 -4.507 1.00 89.06 135 LYS A N 1
ATOM 1099 C CA . LYS A 1 135 ? -12.105 -3.334 -4.153 1.00 89.06 135 LYS A CA 1
ATOM 1100 C C . LYS A 1 135 ? -12.334 -3.407 -2.647 1.00 89.06 135 LYS A C 1
ATOM 1102 O O . LYS A 1 135 ? -13.464 -3.592 -2.205 1.00 89.06 135 LYS A O 1
ATOM 1107 N N . HIS A 1 136 ? -11.273 -3.261 -1.858 1.00 84.25 136 HIS A N 1
ATOM 1108 C CA . HIS A 1 136 ? -11.372 -3.323 -0.405 1.00 84.25 136 HIS A CA 1
ATOM 1109 C C . HIS A 1 136 ? -12.002 -2.057 0.203 1.00 84.25 136 HIS A C 1
ATOM 1111 O O . HIS A 1 136 ? -12.721 -2.141 1.194 1.00 84.25 136 HIS A O 1
ATOM 1117 N N . LEU A 1 137 ? -11.821 -0.893 -0.423 1.00 87.50 137 LEU A N 1
ATOM 1118 C CA . LEU A 1 137 ? -12.544 0.332 -0.061 1.00 87.50 137 LEU A CA 1
ATOM 1119 C C . LEU A 1 137 ? -14.022 0.324 -0.502 1.00 87.50 137 LEU A C 1
ATOM 1121 O O . LEU A 1 137 ? -14.733 1.294 -0.244 1.00 87.50 137 LEU A O 1
ATOM 1125 N N . GLY A 1 138 ? -14.494 -0.753 -1.139 1.00 86.38 138 GLY A N 1
ATOM 1126 C CA . GLY A 1 138 ? -15.880 -0.910 -1.582 1.00 86.38 138 GLY A CA 1
ATOM 1127 C C . GLY A 1 138 ? -16.204 -0.223 -2.911 1.00 86.38 138 GLY A C 1
ATOM 1128 O O . GLY A 1 138 ? -17.379 -0.054 -3.227 1.00 86.38 138 GLY A O 1
ATOM 1129 N N . ASP A 1 139 ? -15.195 0.176 -3.689 1.00 90.38 139 ASP A N 1
ATOM 1130 C CA . ASP A 1 139 ? -15.394 0.752 -5.021 1.00 90.38 139 ASP A CA 1
ATOM 1131 C C . ASP A 1 139 ? -15.715 -0.349 -6.057 1.00 90.38 139 ASP A C 1
ATOM 1133 O O . ASP A 1 139 ? -15.263 -1.495 -5.964 1.00 90.38 139 ASP A O 1
ATOM 1137 N N . THR A 1 140 ? -16.525 -0.009 -7.060 1.00 88.88 140 THR A N 1
ATOM 1138 C CA . THR A 1 140 ? -17.044 -0.942 -8.065 1.00 88.88 140 THR A CA 1
ATOM 1139 C C . THR A 1 140 ? -16.076 -1.106 -9.224 1.00 88.88 140 THR A C 1
ATOM 1141 O O . THR A 1 140 ? -15.891 -0.186 -10.020 1.00 88.88 140 THR A O 1
ATOM 1144 N N . LEU A 1 141 ? -15.490 -2.286 -9.382 1.00 91.00 141 LEU A N 1
ATOM 1145 C CA . LEU A 1 141 ? -14.605 -2.555 -10.513 1.00 91.00 141 LEU A CA 1
ATOM 1146 C C . LEU A 1 141 ? -15.394 -2.794 -11.802 1.00 91.00 141 LEU A C 1
ATOM 1148 O O . LEU A 1 141 ? -16.439 -3.447 -11.803 1.00 91.00 141 LEU A O 1
ATOM 1152 N N . THR A 1 142 ? -14.870 -2.295 -12.916 1.00 92.31 142 THR A N 1
ATOM 1153 C CA . THR A 1 142 ? -15.392 -2.630 -14.246 1.00 92.31 142 THR A CA 1
ATOM 1154 C C . THR A 1 142 ? -15.066 -4.090 -14.609 1.00 92.31 142 THR A C 1
ATOM 1156 O O . THR A 1 142 ? -14.184 -4.703 -13.993 1.00 92.31 142 THR A O 1
ATOM 1159 N N . PRO A 1 143 ? -15.725 -4.679 -15.628 1.00 90.00 143 PRO A N 1
ATOM 1160 C CA . PRO A 1 143 ? -15.403 -6.035 -16.079 1.00 90.00 143 PRO A CA 1
ATOM 1161 C C . PRO A 1 143 ? -13.936 -6.196 -16.500 1.00 90.00 143 PRO A C 1
ATOM 1163 O O . PRO A 1 143 ? -13.297 -7.179 -16.143 1.00 90.00 143 PRO A O 1
ATOM 1166 N N . GLN A 1 144 ? -13.380 -5.191 -17.183 1.00 88.44 144 GLN A N 1
ATOM 1167 C CA . GLN A 1 144 ? -11.979 -5.178 -17.617 1.00 88.44 144 GLN A CA 1
ATOM 1168 C C . GLN A 1 144 ? -11.011 -5.127 -16.425 1.00 88.44 144 GLN A C 1
ATOM 1170 O O . GLN A 1 144 ? -10.015 -5.839 -16.387 1.00 88.44 144 GLN A O 1
ATOM 1175 N N . GLU A 1 145 ? -11.317 -4.311 -15.416 1.00 92.12 145 GLU A N 1
ATOM 1176 C CA . GLU A 1 145 ? -10.523 -4.231 -14.184 1.00 92.12 145 GLU A CA 1
ATOM 1177 C C . GLU A 1 145 ? -10.577 -5.541 -13.384 1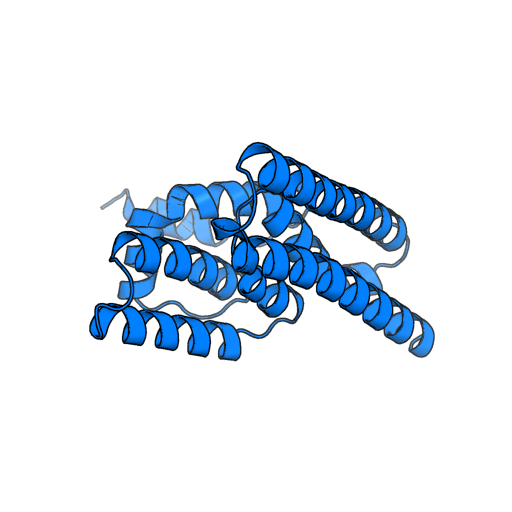.00 92.12 145 GLU A C 1
ATOM 1179 O O . GLU A 1 145 ? -9.573 -5.981 -12.824 1.00 92.12 145 GLU A O 1
ATOM 1184 N N . SER A 1 146 ? -11.738 -6.195 -13.367 1.00 88.81 146 SER A N 1
ATOM 1185 C CA . SER A 1 146 ? -11.901 -7.501 -12.725 1.00 88.81 146 SER A CA 1
ATOM 1186 C C . SER A 1 146 ? -11.062 -8.576 -13.421 1.00 88.81 146 SER A C 1
ATOM 1188 O O . SER A 1 146 ? -10.413 -9.372 -12.748 1.00 88.81 146 SER A O 1
ATOM 1190 N N . GLU A 1 147 ? -10.994 -8.549 -14.753 1.00 88.94 147 GLU A N 1
ATOM 1191 C CA . GLU A 1 147 ? -10.154 -9.460 -15.534 1.00 88.94 147 GLU A CA 1
ATOM 1192 C C . GLU A 1 147 ? -8.655 -9.271 -15.242 1.00 88.94 147 GLU A C 1
ATOM 1194 O O . GLU A 1 147 ? -7.930 -10.256 -15.084 1.00 88.94 147 GLU A O 1
ATOM 1199 N N . ILE A 1 148 ? -8.185 -8.025 -15.102 1.00 89.19 148 ILE A N 1
ATOM 1200 C CA . ILE A 1 148 ? -6.790 -7.741 -14.717 1.00 89.19 148 ILE A CA 1
ATOM 1201 C C . ILE A 1 148 ? -6.475 -8.372 -13.355 1.00 89.19 148 ILE A C 1
ATOM 1203 O O . ILE A 1 148 ? -5.448 -9.038 -13.201 1.00 89.19 148 ILE A O 1
ATOM 1207 N N . LEU A 1 149 ? -7.368 -8.223 -12.372 1.00 87.81 149 LEU A N 1
ATOM 1208 C CA . LEU A 1 149 ? -7.188 -8.846 -11.058 1.00 87.81 149 LEU A CA 1
ATOM 1209 C C . LEU A 1 149 ? -7.184 -10.378 -11.116 1.00 87.81 149 LEU A C 1
ATOM 1211 O O . LEU A 1 149 ? -6.416 -11.009 -10.391 1.00 87.81 149 LEU A O 1
ATOM 1215 N N . GLU A 1 150 ? -8.015 -10.993 -11.953 1.00 85.62 150 GLU A N 1
ATOM 1216 C CA . GLU A 1 150 ? -8.053 -12.453 -12.091 1.00 85.62 150 GLU A CA 1
ATOM 1217 C C . GLU A 1 150 ? -6.790 -13.016 -12.752 1.00 85.62 150 GLU A C 1
ATOM 1219 O O . GLU A 1 150 ? -6.295 -14.076 -12.349 1.00 85.62 150 GLU A O 1
ATOM 1224 N N . ARG A 1 151 ? -6.258 -12.304 -13.751 1.00 86.25 151 ARG A N 1
ATOM 1225 C CA . ARG A 1 151 ? -5.075 -12.727 -14.509 1.00 86.25 151 ARG A CA 1
ATOM 1226 C C . ARG A 1 151 ? -3.771 -12.463 -13.761 1.00 86.25 151 ARG A C 1
ATOM 1228 O O . ARG A 1 151 ? -2.932 -13.357 -13.702 1.00 86.25 151 ARG A O 1
ATOM 1235 N N . TYR A 1 152 ? -3.620 -11.280 -13.168 1.00 86.62 152 TYR A N 1
ATOM 1236 C CA . TYR A 1 152 ? -2.346 -10.799 -12.614 1.00 86.62 152 TYR A CA 1
ATOM 1237 C C . TYR A 1 152 ? -2.375 -10.588 -11.094 1.00 86.62 152 TYR A C 1
ATOM 1239 O O . TYR A 1 152 ? -1.332 -10.451 -10.463 1.00 86.62 152 TYR A O 1
ATOM 1247 N N . GLY A 1 153 ? -3.560 -10.569 -10.479 1.00 80.44 153 GLY A N 1
ATOM 1248 C CA . GLY A 1 153 ? -3.738 -10.169 -9.082 1.00 80.44 153 GLY A CA 1
ATOM 1249 C C . GLY A 1 153 ? -3.705 -11.287 -8.048 1.00 80.44 153 GLY A C 1
ATOM 1250 O O . GLY A 1 153 ? -3.860 -10.991 -6.866 1.00 80.44 153 GLY A O 1
ATOM 1251 N N . LYS A 1 154 ? -3.517 -12.555 -8.442 1.00 80.75 154 LYS A N 1
ATOM 1252 C CA . LYS A 1 154 ? -3.604 -13.710 -7.525 1.00 80.75 154 LYS A CA 1
ATOM 1253 C C . LYS A 1 154 ? -2.671 -13.587 -6.319 1.00 80.75 154 LYS A C 1
ATOM 1255 O O . LYS A 1 154 ? -3.118 -13.810 -5.195 1.00 80.75 154 LYS A O 1
ATOM 1260 N N . ASP A 1 155 ? -1.427 -13.179 -6.544 1.00 80.38 155 ASP A N 1
ATOM 1261 C CA . ASP A 1 155 ? -0.421 -13.080 -5.484 1.00 80.38 155 ASP A CA 1
ATOM 1262 C C . ASP A 1 155 ? -0.705 -11.907 -4.540 1.00 80.38 155 ASP A C 1
ATOM 1264 O O . ASP A 1 155 ? -0.750 -12.096 -3.325 1.00 80.38 155 ASP A O 1
ATOM 1268 N N . SER A 1 156 ? -0.991 -10.718 -5.085 1.00 80.69 156 SER A N 1
ATOM 1269 C CA . SER A 1 156 ? -1.341 -9.534 -4.282 1.00 80.69 156 SER A CA 1
ATOM 1270 C C . SER A 1 156 ? -2.639 -9.757 -3.494 1.00 80.69 156 SER A C 1
ATOM 1272 O O . SER A 1 156 ? -2.704 -9.439 -2.309 1.00 80.69 156 SER A O 1
ATOM 1274 N N . LEU A 1 157 ? -3.652 -10.403 -4.087 1.00 80.19 157 LEU A N 1
ATOM 1275 C CA . LEU A 1 157 ? -4.887 -10.782 -3.392 1.00 80.19 157 LEU A CA 1
ATOM 1276 C C . LEU A 1 157 ? -4.640 -11.800 -2.274 1.00 80.19 157 LEU A C 1
ATOM 1278 O O . LEU A 1 157 ? -5.252 -11.689 -1.211 1.00 80.19 157 LEU A O 1
ATOM 1282 N N . ALA A 1 158 ? -3.768 -12.787 -2.493 1.00 81.88 158 ALA A N 1
ATOM 1283 C CA . ALA A 1 158 ? -3.411 -13.764 -1.470 1.00 81.88 158 ALA A CA 1
ATOM 1284 C C . ALA A 1 158 ? -2.666 -13.097 -0.305 1.00 81.88 158 ALA A C 1
ATOM 1286 O O . ALA A 1 158 ? -3.055 -13.278 0.849 1.00 81.88 158 ALA A O 1
ATOM 1287 N N . GLN A 1 159 ? -1.660 -12.270 -0.602 1.00 82.00 159 GLN A N 1
ATOM 1288 C CA . GLN A 1 159 ? -0.907 -11.496 0.390 1.00 82.00 159 GLN A CA 1
ATOM 1289 C C . GLN A 1 159 ? -1.822 -10.552 1.176 1.00 82.00 159 GLN A C 1
ATOM 1291 O O . GLN A 1 159 ? -1.776 -10.526 2.405 1.00 82.00 159 GLN A O 1
ATOM 1296 N N . PHE A 1 160 ? -2.726 -9.854 0.488 1.00 81.19 160 PHE A N 1
ATOM 1297 C CA . PHE A 1 160 ? -3.689 -8.965 1.124 1.00 81.19 160 PHE A CA 1
ATOM 1298 C C . PHE A 1 160 ? -4.710 -9.731 1.978 1.00 81.19 160 PHE A C 1
ATOM 1300 O O . PHE A 1 160 ? -5.077 -9.298 3.068 1.00 81.19 160 PHE A O 1
ATOM 1307 N N . SER A 1 161 ? -5.178 -10.896 1.523 1.00 80.88 161 SER A N 1
ATOM 1308 C CA . SER A 1 161 ? -6.088 -11.725 2.317 1.00 80.88 161 SER A CA 1
ATOM 1309 C C . SER A 1 161 ? -5.409 -12.221 3.595 1.00 80.88 161 SER A C 1
ATOM 1311 O O . SER A 1 161 ? -5.989 -12.122 4.677 1.00 80.88 161 SER A O 1
ATOM 1313 N N . LEU A 1 162 ? -4.154 -12.673 3.506 1.00 79.50 162 LEU A N 1
ATOM 1314 C CA . LEU A 1 162 ? -3.346 -13.029 4.675 1.00 79.50 162 LEU A CA 1
ATOM 1315 C C . LEU A 1 162 ? -3.189 -11.838 5.628 1.00 79.50 162 LEU A C 1
ATOM 1317 O O . LEU A 1 162 ? -3.409 -11.994 6.829 1.00 79.50 162 LEU A O 1
ATOM 1321 N N . ALA A 1 163 ? -2.910 -10.649 5.088 1.00 79.81 163 ALA A N 1
ATOM 1322 C CA . ALA A 1 163 ? -2.866 -9.40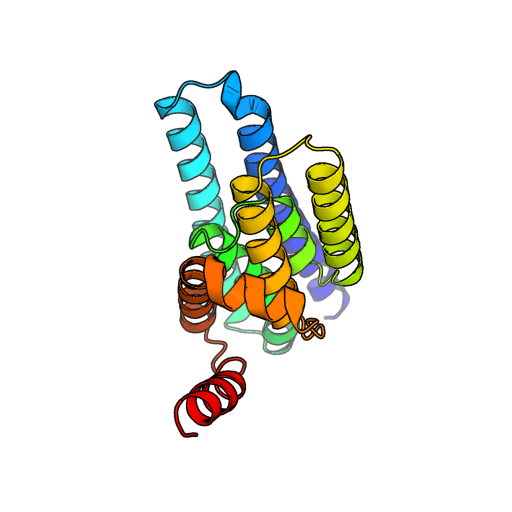2 5.842 1.00 79.81 163 ALA A CA 1
ATOM 1323 C C . ALA A 1 163 ? -4.184 -9.121 6.586 1.00 79.81 163 ALA A C 1
ATOM 1325 O O . ALA A 1 163 ? -4.185 -8.948 7.801 1.00 79.81 163 ALA A O 1
ATOM 1326 N N . SER A 1 164 ? -5.326 -9.159 5.898 1.00 76.75 164 SER A N 1
ATOM 1327 C CA . SER A 1 164 ? -6.632 -8.911 6.527 1.00 76.75 164 SER A CA 1
ATOM 1328 C C . SER A 1 164 ? -6.989 -9.925 7.620 1.00 76.75 164 SER A C 1
ATOM 1330 O O . SER A 1 164 ? -7.554 -9.561 8.653 1.00 76.75 164 SER A O 1
ATOM 1332 N N . ASN A 1 165 ? -6.613 -11.196 7.429 1.00 75.25 165 ASN A N 1
ATOM 1333 C CA . ASN A 1 165 ? -6.896 -12.265 8.381 1.00 75.25 165 ASN A CA 1
ATOM 1334 C C . ASN A 1 165 ? -6.051 -12.125 9.651 1.00 75.25 165 ASN A C 1
ATOM 1336 O O . ASN A 1 165 ? -6.576 -12.330 10.745 1.00 75.25 165 ASN A O 1
ATOM 1340 N N . ALA A 1 166 ? -4.774 -11.743 9.518 1.00 68.12 166 ALA A N 1
ATOM 1341 C CA . ALA A 1 166 ? -3.896 -11.458 10.657 1.00 68.12 166 ALA A CA 1
ATOM 1342 C C . ALA A 1 166 ? -4.450 -10.325 11.538 1.00 68.12 166 ALA A C 1
ATOM 1344 O O . ALA A 1 166 ? -4.295 -10.331 12.753 1.00 68.12 166 ALA A O 1
ATOM 1345 N N . VAL A 1 167 ? -5.166 -9.395 10.912 1.00 66.88 167 VAL A N 1
ATOM 1346 C CA . VAL A 1 167 ? -5.711 -8.184 11.524 1.00 66.88 167 VAL A CA 1
ATOM 1347 C C . VAL A 1 167 ? -7.133 -8.400 12.100 1.00 66.88 167 VAL A C 1
ATOM 1349 O O . VAL A 1 167 ? -7.729 -7.507 12.709 1.00 66.88 167 VAL A O 1
ATOM 1352 N N . GLY A 1 168 ? -7.683 -9.615 11.982 1.00 61.75 168 GLY A N 1
ATOM 1353 C CA . GLY A 1 168 ? -8.974 -9.993 12.569 1.00 61.75 168 GLY A CA 1
ATOM 1354 C C . GLY A 1 168 ? -10.201 -9.461 11.819 1.00 61.75 168 GLY A C 1
ATOM 1355 O O . GLY A 1 168 ? -11.322 -9.598 12.312 1.00 61.75 168 GLY A O 1
ATOM 1356 N N . GLU A 1 169 ? -10.032 -8.900 10.618 1.00 59.62 169 GLU A N 1
ATOM 1357 C CA . GLU A 1 169 ? -11.144 -8.493 9.755 1.00 59.62 169 GLU A CA 1
ATOM 1358 C C . GLU A 1 169 ? -11.778 -9.713 9.075 1.00 59.62 169 GLU A C 1
ATOM 1360 O O . GLU A 1 169 ? -11.602 -9.996 7.892 1.00 59.62 169 GLU A O 1
ATOM 1365 N N . LYS A 1 170 ? -12.565 -10.466 9.844 1.00 46.69 170 LYS A N 1
ATOM 1366 C CA . LYS A 1 170 ? -13.225 -11.700 9.386 1.00 46.69 170 LYS A CA 1
ATOM 1367 C C . LYS A 1 170 ? -14.350 -11.467 8.358 1.00 46.69 170 LYS A C 1
ATOM 1369 O O . LYS A 1 170 ? -14.878 -12.433 7.810 1.00 46.69 170 LYS A O 1
ATOM 1374 N N . ASN A 1 171 ? -14.729 -10.212 8.091 1.00 44.94 171 ASN A N 1
ATOM 1375 C CA . ASN A 1 171 ? -16.018 -9.876 7.476 1.00 44.94 171 ASN A CA 1
ATOM 1376 C C . ASN A 1 171 ? -15.995 -9.454 5.997 1.00 44.94 171 ASN A C 1
ATOM 1378 O O . ASN A 1 171 ? -17.074 -9.357 5.422 1.00 44.94 171 ASN A O 1
ATOM 1382 N N . LEU A 1 172 ? -14.844 -9.257 5.337 1.00 46.97 172 LEU A N 1
ATOM 1383 C CA . LEU A 1 172 ? -14.854 -8.777 3.938 1.00 46.97 172 LEU A CA 1
ATOM 1384 C C . LEU A 1 172 ? -14.693 -9.871 2.861 1.00 46.97 172 LEU A C 1
ATOM 1386 O O . LEU A 1 172 ? -15.055 -9.665 1.704 1.00 46.97 172 LEU A O 1
ATOM 1390 N N . PHE A 1 173 ? -14.210 -11.065 3.220 1.00 43.00 173 PHE A N 1
ATOM 1391 C CA . PHE A 1 173 ? -13.955 -12.154 2.258 1.00 43.00 173 PHE A CA 1
ATOM 1392 C C . PHE A 1 173 ? -15.069 -13.213 2.160 1.00 43.00 173 PHE A C 1
ATOM 1394 O O . PHE A 1 173 ? -15.063 -14.029 1.235 1.00 43.00 173 PHE A O 1
ATOM 1401 N N . SER A 1 174 ? -16.054 -13.219 3.064 1.00 43.75 174 SER A N 1
ATOM 1402 C CA . SER A 1 174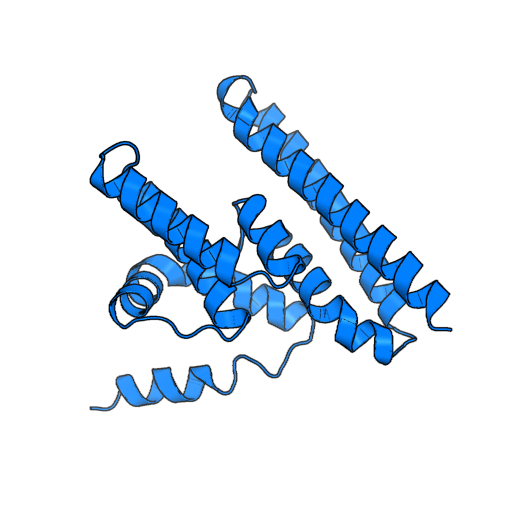 ? -17.181 -14.167 2.989 1.00 43.75 174 SER A CA 1
ATOM 1403 C C . SER A 1 174 ? -18.113 -13.873 1.803 1.00 43.75 174 SER A C 1
ATOM 1405 O O . SER A 1 174 ? -18.650 -14.799 1.190 1.00 43.75 174 SER A O 1
ATOM 1407 N N . ALA A 1 175 ? -18.239 -12.600 1.416 1.00 40.09 175 ALA A N 1
ATOM 1408 C CA . ALA A 1 175 ? -19.054 -12.179 0.279 1.00 40.09 175 ALA A CA 1
ATOM 1409 C C . ALA A 1 175 ? -18.424 -12.551 -1.078 1.00 40.09 175 ALA A C 1
ATOM 1411 O O . ALA A 1 175 ? -19.132 -12.928 -2.011 1.00 40.09 175 ALA A O 1
ATOM 1412 N N . THR A 1 176 ? -17.092 -12.525 -1.193 1.00 43.41 176 THR A N 1
ATOM 1413 C CA . THR A 1 176 ? -16.386 -12.781 -2.462 1.00 43.41 176 THR A CA 1
ATOM 1414 C C . THR A 1 176 ? -16.215 -14.269 -2.764 1.00 43.41 176 THR A C 1
ATOM 1416 O O . THR A 1 176 ? -16.291 -14.672 -3.927 1.00 43.41 176 THR A O 1
ATOM 1419 N N . LYS A 1 177 ? -16.088 -15.125 -1.740 1.00 40.62 177 LYS A N 1
ATOM 1420 C CA . LYS A 1 177 ? -16.013 -16.585 -1.936 1.00 40.62 177 LYS A CA 1
ATOM 1421 C C . LYS A 1 177 ? -17.290 -17.157 -2.575 1.00 40.62 177 LYS A C 1
ATOM 1423 O O . LYS A 1 177 ? -17.214 -18.114 -3.343 1.00 40.62 177 LYS A O 1
ATOM 1428 N N . SER A 1 178 ? -18.442 -16.529 -2.331 1.00 39.06 178 SER A N 1
ATOM 1429 C CA . SER A 1 178 ? -19.735 -16.932 -2.909 1.00 39.06 178 SER A CA 1
ATOM 1430 C C . SER A 1 178 ? -19.876 -16.589 -4.403 1.00 39.06 178 SER A C 1
ATOM 1432 O O . SER A 1 178 ? -20.578 -17.292 -5.132 1.00 39.06 178 SER A O 1
ATOM 1434 N N . GLN A 1 179 ? -19.170 -15.566 -4.899 1.00 38.81 179 GLN A N 1
ATOM 1435 C CA . GLN A 1 179 ? -19.177 -15.210 -6.326 1.00 38.81 179 GLN A CA 1
ATOM 1436 C C . GLN A 1 179 ? -18.166 -16.025 -7.146 1.00 38.81 179 GLN A C 1
ATOM 1438 O O . GLN A 1 179 ? -18.460 -16.397 -8.275 1.00 38.81 179 GLN A O 1
ATOM 1443 N N . ILE A 1 180 ? -17.018 -16.399 -6.569 1.00 47.53 180 ILE A N 1
ATOM 1444 C CA . ILE A 1 180 ? -16.009 -17.204 -7.284 1.00 47.53 180 ILE A CA 1
ATOM 1445 C C . ILE A 1 180 ? -16.452 -18.675 -7.412 1.00 47.53 180 ILE A C 1
ATOM 1447 O O . ILE A 1 180 ? -16.220 -19.311 -8.437 1.00 47.53 180 ILE A O 1
ATOM 1451 N N . LEU A 1 181 ? -17.160 -19.220 -6.414 1.00 40.84 181 LEU A N 1
ATOM 1452 C CA . LEU A 1 181 ? -17.644 -20.610 -6.458 1.00 40.84 181 LEU A CA 1
ATOM 1453 C C . LEU A 1 181 ? -18.836 -20.826 -7.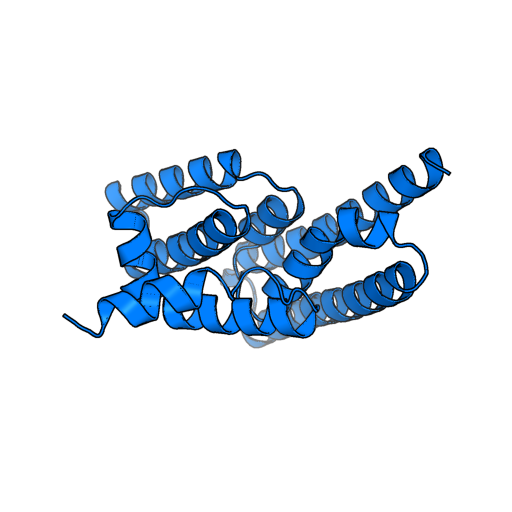403 1.00 40.84 181 LEU A C 1
ATOM 1455 O O . LEU A 1 181 ? -19.067 -21.955 -7.834 1.00 40.84 181 LEU A O 1
ATOM 1459 N N . SER A 1 182 ? -19.585 -19.775 -7.748 1.00 43.19 182 SER A N 1
ATOM 1460 C CA . SER A 1 182 ? -20.699 -19.878 -8.703 1.00 43.19 182 SER A CA 1
ATOM 1461 C C . SER A 1 182 ? -20.251 -19.791 -10.169 1.00 43.19 182 SER A C 1
ATOM 1463 O O . SER A 1 182 ? -20.988 -20.244 -11.042 1.00 43.19 182 SER A O 1
ATOM 1465 N N . ALA A 1 183 ? -19.027 -19.323 -10.442 1.00 42.28 183 ALA A N 1
ATOM 1466 C CA . ALA A 1 183 ? -18.447 -19.275 -11.788 1.00 42.28 183 ALA A CA 1
ATOM 1467 C C . ALA A 1 183 ? -17.764 -20.589 -12.231 1.00 42.28 183 ALA A C 1
ATOM 1469 O O . ALA A 1 183 ? -17.526 -20.780 -13.416 1.00 42.28 183 ALA A O 1
ATOM 1470 N N . GLN A 1 184 ? -17.485 -21.523 -11.311 1.00 42.66 184 GLN A N 1
ATOM 1471 C CA . GLN A 1 184 ? -16.888 -22.837 -11.628 1.00 42.66 184 GLN A CA 1
ATOM 1472 C C . GLN A 1 184 ? -17.917 -23.970 -11.796 1.00 42.66 184 GLN A C 1
ATOM 1474 O O . GLN A 1 184 ? -17.545 -25.132 -11.952 1.00 42.66 184 GLN A O 1
ATOM 1479 N N . LYS A 1 185 ? -19.216 -23.653 -11.752 1.00 40.91 185 LYS A N 1
ATOM 1480 C CA . LYS A 1 185 ? -20.307 -24.614 -11.966 1.00 40.91 185 LYS A CA 1
ATOM 1481 C C . LYS A 1 185 ? -21.320 -24.092 -12.985 1.00 40.91 185 LYS A C 1
ATOM 1483 O O . LYS A 1 185 ? -22.491 -23.937 -12.645 1.00 40.91 185 LYS A O 1
ATOM 1488 N N . LYS A 1 186 ? -20.886 -23.831 -14.214 1.00 36.38 186 LYS A N 1
ATOM 1489 C CA . LYS A 1 186 ? -21.747 -23.883 -15.402 1.00 36.38 186 LYS A CA 1
ATOM 1490 C C . LYS A 1 186 ? -20.953 -24.370 -16.598 1.00 36.38 186 LYS A C 1
ATOM 1492 O O . LYS A 1 186 ? -19.793 -23.932 -16.727 1.00 36.38 186 LYS A O 1
#

Organism: NCBI:txid222440

Sequence (186 aa):
TMQRDKLLRDNIETQLLRLTNQLKDLEESREDLGNDEYEEMKQETISQLREFQASLENMMQGNLTVVDELGHIRLAIQAAISAAFKTPEVISLFAKKQPQQLRQRLEQHKRDFQLQKISEDVFHARAVEILVALKHLGDTLTPQESEILERYGKDSLAQFSLASNAVGEKNLFSATKSQILSAQKK

InterPro domains:
  IPR009428 Beta-catenin-interacting ICAT domain [PF06384] (111-181)
  IPR036911 Beta-catenin-interacting ICAT superfamily [G3DSA:1.10.10.490] (110-162)
  IPR036911 Beta-catenin-interacting ICAT superfamily [SSF81730] (114-171)
  IPR040065 Protein LZIC [PTHR16505] (3-184)